Protein AF-A0A143PUS6-F1 (afdb_monomer)

Mean predicted aligned error: 6.79 Å

Radius of gyration: 18.86 Å; Cα contacts (8 Å, |Δi|>4): 294; chains: 1; bounding box: 48×40×55 Å

Structure (mmCIF,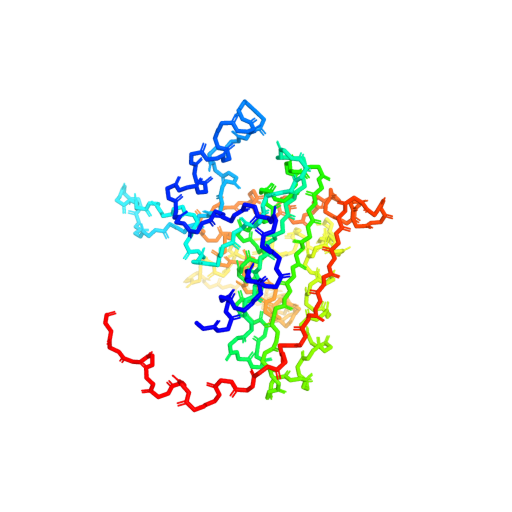 N/C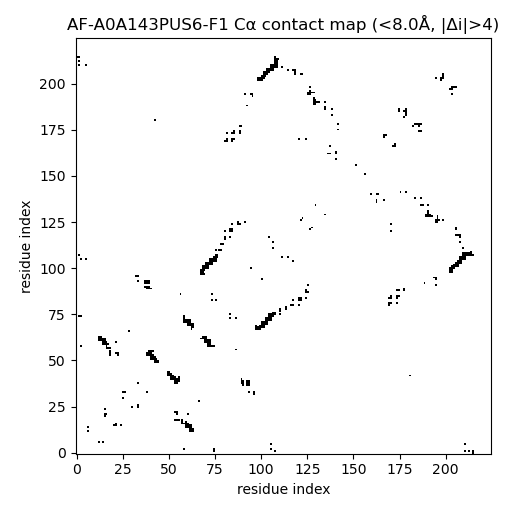A/C/O backbone):
data_AF-A0A143PUS6-F1
#
_entry.id   AF-A0A143PUS6-F1
#
loop_
_atom_site.group_PDB
_atom_site.id
_atom_site.type_symbol
_atom_site.label_atom_id
_atom_site.label_alt_id
_atom_site.label_comp_id
_atom_site.label_asym_id
_atom_site.label_entity_id
_atom_site.label_seq_id
_atom_site.pdbx_PDB_ins_code
_atom_site.Cartn_x
_atom_site.Cartn_y
_atom_site.Cartn_z
_atom_site.occupancy
_atom_site.B_iso_or_equiv
_atom_site.auth_seq_id
_atom_site.auth_comp_id
_atom_site.auth_asym_id
_atom_site.auth_atom_id
_atom_site.pdbx_PDB_model_num
ATOM 1 N N . MET A 1 1 ? -20.277 6.170 4.416 1.00 65.62 1 MET A N 1
ATOM 2 C CA . MET A 1 1 ? -21.198 5.048 4.685 1.00 65.62 1 MET A CA 1
ATOM 3 C C . MET A 1 1 ? -20.451 3.724 4.718 1.00 65.62 1 MET A C 1
ATOM 5 O O . MET A 1 1 ? -20.136 3.318 5.814 1.00 65.62 1 MET A O 1
ATOM 9 N N . MET A 1 2 ? -19.989 3.152 3.600 1.00 80.81 2 MET A N 1
ATOM 10 C CA . MET A 1 2 ? -19.263 1.858 3.598 1.00 80.81 2 MET A CA 1
ATOM 11 C C . MET A 1 2 ? -18.078 1.736 4.581 1.00 80.81 2 MET A C 1
ATOM 13 O O . MET A 1 2 ? -17.917 0.719 5.240 1.00 80.81 2 MET A O 1
ATOM 17 N N . LEU A 1 3 ? -17.227 2.766 4.680 1.00 81.56 3 LEU A N 1
ATOM 18 C CA . LEU A 1 3 ? -16.122 2.773 5.654 1.00 81.56 3 LEU A CA 1
ATOM 19 C C . LEU A 1 3 ? -16.611 2.894 7.099 1.00 81.56 3 LEU A C 1
ATOM 21 O O . LEU A 1 3 ? -15.947 2.404 8.001 1.00 81.56 3 LEU A O 1
ATOM 25 N N . LEU A 1 4 ? -17.748 3.560 7.311 1.00 81.69 4 LEU A N 1
ATOM 26 C CA . LEU A 1 4 ? -18.314 3.751 8.639 1.00 81.69 4 LEU A CA 1
ATOM 27 C C . LEU A 1 4 ? -18.817 2.421 9.197 1.00 81.69 4 LEU A C 1
ATOM 29 O O . LEU A 1 4 ? -18.619 2.178 10.374 1.00 81.69 4 LEU A O 1
ATOM 33 N N . ASP A 1 5 ? -19.368 1.531 8.372 1.00 80.12 5 ASP A N 1
ATOM 34 C CA . ASP A 1 5 ? -19.821 0.221 8.860 1.00 80.12 5 ASP A CA 1
ATOM 35 C C . ASP A 1 5 ? -18.664 -0.614 9.388 1.00 80.12 5 ASP A C 1
ATOM 37 O O . ASP A 1 5 ? -18.763 -1.167 10.472 1.00 80.12 5 ASP A O 1
ATOM 41 N N . ALA A 1 6 ? -17.540 -0.645 8.666 1.00 80.94 6 ALA A N 1
ATOM 42 C CA . ALA A 1 6 ? -16.354 -1.376 9.107 1.00 80.94 6 ALA A CA 1
ATOM 43 C C . ALA A 1 6 ? -15.759 -0.805 10.408 1.00 80.94 6 ALA A C 1
ATOM 45 O O . ALA A 1 6 ? -15.184 -1.541 11.206 1.00 80.94 6 ALA A O 1
ATOM 46 N N . VAL A 1 7 ? -15.897 0.509 10.621 1.00 82.88 7 VAL A N 1
ATOM 47 C CA . VAL A 1 7 ? -15.509 1.189 11.867 1.00 82.88 7 VAL A CA 1
ATOM 48 C C . VAL A 1 7 ? -16.488 0.836 12.992 1.00 82.88 7 VAL A C 1
ATOM 50 O O . VAL A 1 7 ? -16.055 0.508 14.093 1.00 82.88 7 VAL A O 1
ATOM 53 N N . LEU A 1 8 ? -17.796 0.887 12.722 1.00 82.56 8 LEU A N 1
ATOM 54 C CA . LEU A 1 8 ? -18.858 0.622 13.697 1.00 82.56 8 LEU A CA 1
ATOM 55 C C . LEU A 1 8 ? -18.948 -0.853 14.103 1.00 82.56 8 LEU A C 1
ATOM 57 O O . LEU A 1 8 ? -19.333 -1.131 15.234 1.00 82.56 8 LEU A O 1
ATOM 61 N N . ASP A 1 9 ? -18.563 -1.779 13.224 1.00 83.38 9 ASP A N 1
ATOM 62 C CA . ASP A 1 9 ? -18.480 -3.217 13.516 1.00 83.38 9 ASP A CA 1
ATOM 63 C C . ASP A 1 9 ? -17.377 -3.538 14.546 1.00 83.38 9 ASP A C 1
ATOM 65 O O . ASP A 1 9 ? -17.414 -4.557 15.232 1.00 83.38 9 ASP A O 1
ATOM 69 N N . GLN A 1 10 ? -16.415 -2.625 14.727 1.00 82.25 10 GLN A N 1
ATOM 70 C CA . GLN A 1 10 ? -15.346 -2.721 15.724 1.00 82.25 10 GLN A CA 1
ATOM 71 C C . GLN A 1 10 ? -15.343 -1.498 16.656 1.00 82.25 10 GLN A C 1
ATOM 73 O O . GLN A 1 10 ? -14.408 -0.691 16.632 1.00 82.25 10 GLN A O 1
ATOM 78 N N . PRO A 1 11 ? -16.360 -1.356 17.527 1.00 78.06 11 PRO A N 1
ATOM 79 C CA . PRO A 1 11 ? -16.539 -0.159 18.351 1.00 78.06 11 PRO A CA 1
ATOM 80 C C . PRO A 1 11 ? -15.462 0.000 19.434 1.00 78.06 11 PRO A C 1
ATOM 82 O O . PRO A 1 11 ? -15.277 1.089 19.970 1.00 78.06 11 PRO A O 1
ATOM 85 N N . SER A 1 12 ? -14.744 -1.075 19.767 1.00 81.38 12 SER A N 1
ATOM 86 C CA . SER A 1 12 ? -13.651 -1.075 20.743 1.00 81.38 12 SER A CA 1
ATOM 87 C C . SER A 1 12 ? -12.305 -0.633 20.162 1.00 81.38 12 SER A C 1
ATOM 89 O O . SER A 1 12 ? -11.344 -0.497 20.918 1.00 81.38 12 SER A O 1
ATOM 91 N N . VAL A 1 13 ? -12.216 -0.419 18.845 1.00 86.12 13 VAL A N 1
ATOM 92 C CA . VAL A 1 13 ? -10.987 0.001 18.165 1.00 86.12 13 VAL A CA 1
ATOM 93 C C . VAL A 1 13 ? -10.969 1.528 18.034 1.00 86.12 13 VAL A C 1
ATOM 95 O O . VAL A 1 13 ? -11.843 2.097 17.386 1.00 86.12 13 VAL A O 1
ATOM 98 N N . PRO A 1 14 ? -9.977 2.223 18.614 1.00 89.75 14 PRO A N 1
ATOM 99 C CA . PRO A 1 14 ? -9.689 3.612 18.277 1.00 89.75 14 PRO A CA 1
ATOM 100 C C . PRO A 1 14 ? -9.347 3.778 16.790 1.00 89.75 14 PRO A C 1
ATOM 102 O O . PRO A 1 14 ? -8.462 3.097 16.271 1.00 89.75 14 PRO A O 1
ATOM 105 N N . TRP A 1 15 ? -10.006 4.719 16.110 1.00 92.00 15 TRP A N 1
ATOM 106 C CA . TRP A 1 15 ? -9.809 4.975 14.681 1.00 92.00 15 TRP A CA 1
ATOM 107 C C . TRP A 1 15 ? -9.185 6.350 14.425 1.00 92.00 15 TRP A C 1
ATOM 109 O O . TRP A 1 15 ? -9.753 7.382 14.776 1.00 92.00 15 TRP A O 1
ATOM 119 N N . LEU A 1 16 ? -8.038 6.368 13.743 1.00 92.69 16 LEU A N 1
ATOM 120 C CA . LEU A 1 16 ? -7.365 7.580 13.270 1.00 92.69 16 LEU A CA 1
ATOM 121 C C . LEU A 1 16 ? -7.979 8.007 11.933 1.00 92.69 16 LEU A C 1
ATOM 123 O O . LEU A 1 16 ? -7.642 7.453 10.881 1.00 92.69 16 LEU A O 1
ATOM 127 N N . ALA A 1 17 ? -8.911 8.959 11.969 1.00 88.25 17 ALA A N 1
ATOM 128 C CA . ALA A 1 17 ? -9.695 9.346 10.798 1.00 88.25 17 ALA A CA 1
ATOM 129 C C . ALA A 1 17 ? -9.023 10.441 9.958 1.00 88.25 17 ALA A C 1
ATOM 131 O O . ALA A 1 17 ? -8.964 10.327 8.731 1.00 88.25 17 ALA A O 1
ATOM 132 N N . THR A 1 18 ? -8.512 11.496 10.596 1.00 90.19 18 THR A N 1
ATOM 133 C CA . THR A 1 18 ? -7.958 12.651 9.878 1.00 90.19 18 THR A CA 1
ATOM 134 C C . THR A 1 18 ? -6.463 12.499 9.597 1.00 90.19 18 THR A C 1
ATOM 136 O O . THR A 1 18 ? -5.769 11.701 10.225 1.00 90.19 18 THR A O 1
ATOM 139 N N . GLU A 1 19 ? -5.948 13.284 8.645 1.00 91.50 19 GLU A N 1
ATOM 140 C CA . GLU A 1 19 ? -4.502 13.389 8.394 1.00 91.50 19 GLU A CA 1
ATOM 141 C C . GLU A 1 19 ? -3.747 13.769 9.674 1.00 91.50 19 GLU A C 1
ATOM 143 O O . GLU A 1 19 ? -2.736 13.149 9.997 1.00 91.50 19 GLU A O 1
ATOM 148 N N . ARG A 1 20 ? -4.283 14.733 10.435 1.00 90.19 20 ARG A N 1
ATOM 149 C CA . ARG A 1 20 ? -3.687 15.207 11.684 1.00 90.19 20 ARG A CA 1
ATOM 150 C C . ARG A 1 20 ? -3.655 14.121 12.756 1.00 90.19 20 ARG A C 1
ATOM 152 O O . ARG A 1 20 ? -2.610 13.931 13.363 1.00 90.19 20 ARG A O 1
ATOM 159 N N . ASP A 1 21 ? -4.744 13.372 12.938 1.00 92.31 21 ASP A N 1
ATOM 160 C CA . ASP A 1 21 ? -4.785 12.286 13.930 1.00 92.31 21 ASP A CA 1
ATOM 161 C C . ASP A 1 21 ? -3.738 11.216 13.618 1.00 92.31 21 ASP A C 1
ATOM 163 O O . ASP A 1 21 ? -3.008 10.774 14.504 1.00 92.31 21 ASP A O 1
ATOM 167 N N . LYS A 1 22 ? -3.635 10.824 12.341 1.00 93.69 22 LYS A N 1
ATOM 168 C CA . LYS A 1 22 ? -2.646 9.843 11.879 1.00 93.69 22 LYS A CA 1
ATOM 169 C C . LYS A 1 22 ? -1.229 10.357 12.090 1.00 93.69 22 LYS A C 1
ATOM 171 O O . LYS A 1 22 ? -0.399 9.640 12.643 1.00 93.69 22 LYS A O 1
ATOM 176 N N . TRP A 1 23 ? -0.966 11.594 11.679 1.00 92.00 23 TRP A N 1
ATOM 177 C CA . TRP A 1 23 ? 0.332 12.236 11.842 1.00 92.00 23 TRP A CA 1
ATOM 178 C C . TRP A 1 23 ? 0.751 12.298 13.313 1.00 92.00 23 TRP A C 1
ATOM 180 O O . TRP A 1 23 ? 1.789 11.748 13.682 1.00 92.00 23 TRP A O 1
ATOM 190 N N . ASP A 1 24 ? -0.086 12.897 14.162 1.00 91.06 24 ASP A N 1
ATOM 191 C CA . ASP A 1 24 ? 0.193 13.074 15.586 1.00 91.06 24 ASP A CA 1
ATOM 192 C C . ASP A 1 24 ? 0.352 11.721 16.290 1.00 91.06 24 ASP A C 1
ATOM 194 O O . ASP A 1 24 ? 1.178 11.590 17.194 1.00 91.06 24 ASP A O 1
ATOM 198 N N . HIS A 1 25 ? -0.419 10.700 15.901 1.00 92.25 25 HIS A N 1
ATOM 199 C CA . HIS A 1 25 ? -0.273 9.346 16.437 1.00 92.25 25 HIS A CA 1
ATOM 200 C C . HIS A 1 25 ? 1.060 8.715 16.041 1.00 92.25 25 HIS A C 1
ATOM 202 O O . HIS A 1 25 ? 1.828 8.346 16.923 1.00 92.25 25 HIS A O 1
ATOM 208 N N . PHE A 1 26 ? 1.368 8.603 14.746 1.00 91.19 26 PHE A N 1
ATOM 209 C CA . PHE A 1 26 ? 2.566 7.885 14.297 1.00 91.19 26 PHE A CA 1
ATOM 210 C C . PHE A 1 26 ? 3.864 8.590 14.693 1.00 91.19 26 PHE A C 1
ATOM 212 O O . PHE A 1 26 ? 4.817 7.913 15.076 1.00 91.19 26 PHE A O 1
ATOM 219 N N . MET A 1 27 ? 3.886 9.926 14.697 1.00 90.19 27 MET A N 1
ATOM 220 C CA . MET A 1 27 ? 5.040 10.686 15.185 1.00 90.19 27 MET A CA 1
ATOM 221 C C . MET A 1 27 ? 5.290 10.459 16.681 1.00 90.19 27 MET A C 1
ATOM 223 O O . MET A 1 27 ? 6.442 10.368 17.099 1.00 90.19 27 MET A O 1
ATOM 227 N N . ARG A 1 28 ? 4.232 10.324 17.494 1.00 89.50 28 ARG A N 1
ATOM 228 C CA . ARG A 1 28 ? 4.363 10.016 18.929 1.00 89.50 28 ARG A CA 1
ATOM 229 C C . ARG A 1 28 ? 4.694 8.548 19.188 1.00 89.50 28 ARG A C 1
ATOM 231 O O . ARG A 1 28 ? 5.565 8.268 20.002 1.00 89.50 28 ARG A O 1
ATOM 238 N N . ALA A 1 29 ? 4.008 7.627 18.515 1.00 86.62 29 ALA A N 1
ATOM 239 C CA . ALA A 1 29 ? 4.095 6.192 18.774 1.00 86.62 29 ALA A CA 1
ATOM 240 C C . ALA A 1 29 ? 5.401 5.570 18.262 1.00 86.62 29 ALA A C 1
ATOM 242 O O . ALA A 1 29 ? 5.966 4.704 18.922 1.00 86.62 29 ALA A O 1
ATOM 243 N N . LEU A 1 30 ? 5.890 6.006 17.097 1.00 84.00 30 LEU A N 1
ATOM 244 C CA . LEU A 1 30 ? 7.112 5.461 16.499 1.00 84.00 30 LEU A CA 1
ATOM 245 C C . LEU A 1 30 ? 8.350 6.323 16.787 1.00 84.00 30 LEU A C 1
ATOM 247 O O . LEU A 1 30 ? 9.470 5.831 16.646 1.00 84.00 30 LEU A O 1
ATOM 251 N N . GLY A 1 31 ? 8.169 7.574 17.230 1.00 80.44 31 GLY A N 1
ATOM 252 C CA . GLY A 1 31 ? 9.240 8.454 17.700 1.00 80.44 31 GLY A CA 1
ATOM 253 C C . GLY A 1 31 ? 10.439 8.498 16.748 1.00 80.44 31 GLY A C 1
ATOM 254 O O . GLY A 1 31 ? 10.304 8.815 15.571 1.00 80.44 31 GLY A O 1
ATOM 255 N N . THR A 1 32 ? 11.621 8.137 17.253 1.00 79.06 32 THR A N 1
ATOM 256 C CA . THR A 1 32 ? 12.883 8.113 16.488 1.00 79.06 32 THR A CA 1
ATOM 257 C C . THR A 1 32 ? 13.009 6.942 15.510 1.00 79.06 32 THR A C 1
ATOM 259 O O . THR A 1 32 ? 13.916 6.943 14.682 1.00 79.06 32 THR A O 1
ATOM 262 N N . SER A 1 33 ? 12.119 5.947 15.584 1.00 78.69 33 SER A N 1
ATOM 263 C CA . SER A 1 33 ? 12.121 4.785 14.682 1.00 78.69 33 SER A CA 1
ATOM 264 C C . SER A 1 33 ? 11.441 5.071 13.340 1.00 78.69 33 SER A C 1
ATOM 266 O O . SER A 1 33 ? 11.515 4.245 12.431 1.00 78.69 33 SER A O 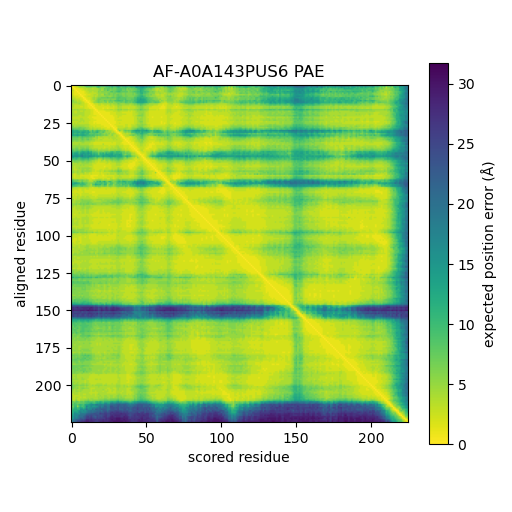1
ATOM 268 N N . LEU A 1 34 ? 10.771 6.222 13.202 1.00 82.56 34 LEU A N 1
ATOM 269 C CA . LEU A 1 34 ? 10.087 6.636 11.982 1.00 82.56 34 LEU A CA 1
ATOM 270 C C . LEU A 1 34 ? 10.760 7.867 11.379 1.00 82.56 34 LEU A C 1
ATOM 272 O O . LEU A 1 34 ? 10.860 8.918 12.006 1.00 82.56 34 LEU A O 1
ATOM 276 N N . THR A 1 35 ? 11.176 7.748 10.124 1.00 85.12 35 THR A N 1
ATOM 277 C CA . THR A 1 35 ? 11.593 8.894 9.315 1.00 85.12 35 THR A CA 1
ATOM 278 C C . THR A 1 35 ? 10.364 9.503 8.636 1.00 85.12 35 THR A C 1
ATOM 280 O O . THR A 1 35 ? 9.490 8.771 8.169 1.00 85.12 35 THR A O 1
ATOM 283 N N . ILE A 1 36 ? 10.275 10.834 8.565 1.00 86.00 36 ILE A N 1
ATOM 284 C CA . ILE A 1 36 ? 9.113 11.543 7.995 1.00 86.00 36 ILE A CA 1
ATOM 285 C C . ILE A 1 36 ? 8.846 11.110 6.543 1.00 86.00 36 ILE A C 1
ATOM 287 O O . ILE A 1 36 ? 7.700 11.002 6.112 1.00 86.00 36 ILE A O 1
ATOM 291 N N . GLU A 1 37 ? 9.896 10.796 5.793 1.00 85.44 37 GLU A N 1
ATOM 292 C CA . GLU A 1 37 ? 9.836 10.328 4.413 1.00 85.44 37 GLU A CA 1
ATOM 293 C C . GLU A 1 37 ? 9.161 8.958 4.262 1.00 85.44 37 GLU A C 1
ATOM 295 O O . GLU A 1 37 ? 8.721 8.625 3.160 1.00 85.44 37 GLU A O 1
ATOM 300 N N . TRP A 1 38 ? 9.065 8.181 5.344 1.00 88.25 38 TRP A N 1
ATOM 301 C CA . TRP A 1 38 ? 8.411 6.869 5.370 1.00 88.25 38 TRP A CA 1
ATOM 302 C C 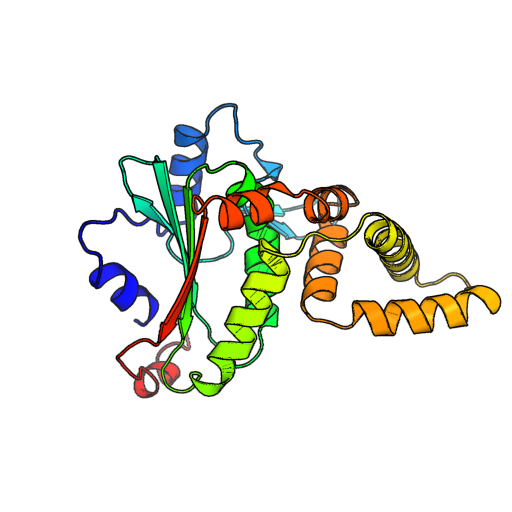. TRP A 1 38 ? 6.918 6.957 5.673 1.00 88.25 38 TRP A C 1
ATOM 304 O O . TRP A 1 38 ? 6.202 5.959 5.554 1.00 88.25 38 TRP A O 1
ATOM 314 N N . LEU A 1 39 ? 6.428 8.140 6.053 1.00 91.31 39 LEU A N 1
ATOM 315 C CA . LEU A 1 39 ? 4.998 8.368 6.163 1.00 91.31 39 LEU A CA 1
ATOM 316 C C . LEU A 1 39 ? 4.359 8.357 4.769 1.00 91.31 39 LEU A C 1
ATOM 318 O O . LEU A 1 39 ? 4.946 8.884 3.817 1.00 91.31 39 LEU A O 1
ATOM 322 N N . PRO A 1 40 ? 3.139 7.803 4.629 1.00 92.25 40 PRO A N 1
ATOM 323 C CA . PRO A 1 40 ? 2.423 7.816 3.364 1.00 92.25 40 PRO A CA 1
ATOM 324 C C . PRO A 1 40 ? 2.309 9.243 2.841 1.00 92.25 40 PRO A C 1
ATOM 326 O O . PRO A 1 40 ? 1.746 10.104 3.513 1.00 92.25 40 PRO A O 1
ATOM 329 N N . GLN A 1 41 ? 2.843 9.502 1.648 1.00 91.44 41 GLN A N 1
ATOM 330 C CA . GLN A 1 41 ? 2.924 10.857 1.109 1.00 91.44 41 GLN A CA 1
ATOM 331 C C . GLN A 1 41 ? 2.630 10.926 -0.391 1.00 91.44 41 GLN A C 1
ATOM 333 O O . GLN A 1 41 ? 2.884 9.989 -1.153 1.00 91.44 41 GLN A O 1
ATOM 338 N N . LEU A 1 42 ? 2.120 12.079 -0.819 1.00 89.50 42 LEU A N 1
ATOM 339 C CA . LEU A 1 42 ? 2.081 12.509 -2.214 1.00 89.50 42 LEU A CA 1
ATOM 340 C C . LEU A 1 42 ? 2.764 13.866 -2.339 1.00 89.50 42 LEU A C 1
ATOM 342 O O . LEU A 1 42 ? 2.495 14.786 -1.567 1.00 89.50 42 LEU A O 1
ATOM 346 N N . ARG A 1 43 ? 3.642 13.987 -3.334 1.00 89.06 43 ARG A N 1
ATOM 347 C CA . ARG A 1 43 ? 4.361 15.222 -3.644 1.00 89.06 43 ARG A CA 1
ATOM 348 C C . ARG A 1 43 ? 3.755 15.857 -4.895 1.00 89.06 43 ARG A C 1
ATOM 350 O O . ARG A 1 43 ? 3.466 15.156 -5.861 1.00 89.06 43 ARG A O 1
ATOM 357 N N . PHE A 1 44 ? 3.564 17.168 -4.873 1.00 85.31 44 PHE A N 1
ATOM 358 C CA . PHE A 1 44 ? 3.012 17.952 -5.975 1.00 85.31 44 PHE A CA 1
ATOM 359 C C . PHE A 1 44 ? 3.979 19.068 -6.355 1.00 85.31 44 PHE A C 1
ATOM 361 O O . PHE A 1 44 ? 4.619 19.646 -5.480 1.00 85.31 44 PHE A O 1
ATOM 368 N N . GLY A 1 45 ? 4.045 19.388 -7.647 1.00 83.81 45 GLY A N 1
ATOM 369 C CA . GLY A 1 45 ? 4.917 20.434 -8.180 1.00 83.81 45 GLY A CA 1
ATOM 370 C C . GLY A 1 45 ? 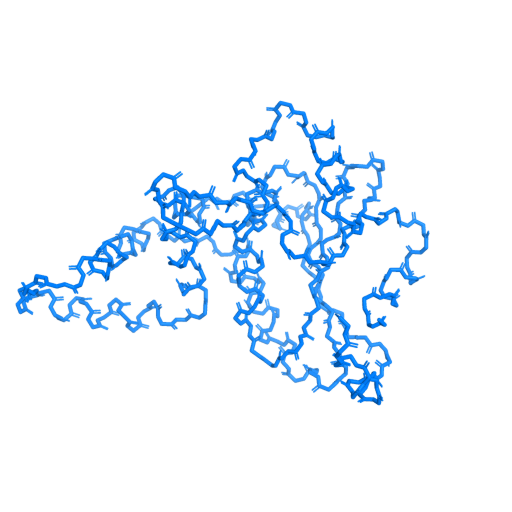6.305 19.937 -8.584 1.00 83.81 45 GLY A C 1
ATOM 371 O O . GLY A 1 45 ? 6.620 18.747 -8.513 1.00 83.81 45 GLY A O 1
ATOM 372 N N . THR A 1 46 ? 7.129 20.871 -9.046 1.00 78.75 46 THR A N 1
ATOM 373 C CA . THR A 1 46 ? 8.521 20.643 -9.448 1.00 78.75 46 THR A CA 1
ATOM 374 C C . THR A 1 46 ? 9.448 21.470 -8.564 1.00 78.75 46 THR A C 1
ATOM 376 O O . THR A 1 46 ? 9.083 22.592 -8.205 1.00 78.75 46 THR A O 1
ATOM 379 N N . PRO A 1 47 ? 10.653 20.970 -8.230 1.00 77.81 47 PRO A N 1
ATOM 380 C CA . PRO A 1 47 ? 11.635 21.754 -7.487 1.00 77.81 47 PRO A CA 1
ATOM 381 C C . PRO A 1 47 ? 11.841 23.155 -8.099 1.00 77.81 47 PRO A C 1
ATOM 383 O O . PRO A 1 47 ? 11.886 23.258 -9.327 1.00 77.81 47 PRO A O 1
ATOM 386 N N . PRO A 1 48 ? 11.958 24.222 -7.282 1.00 80.94 48 PRO A N 1
ATOM 387 C CA . PRO A 1 48 ? 11.986 24.226 -5.812 1.00 80.94 48 PRO A CA 1
ATOM 388 C C . PRO A 1 48 ? 10.597 24.235 -5.137 1.00 80.94 48 PRO A C 1
ATOM 390 O O . PRO A 1 48 ? 10.512 24.091 -3.921 1.00 80.94 48 PRO A O 1
ATOM 393 N N . HIS A 1 49 ? 9.505 24.376 -5.891 1.00 85.69 49 HIS A N 1
ATOM 394 C CA . HIS A 1 49 ? 8.146 24.510 -5.355 1.00 85.69 49 HIS A CA 1
ATOM 395 C C . HIS A 1 49 ? 7.443 23.151 -5.261 1.00 85.69 49 HIS A C 1
ATOM 397 O O . HIS A 1 49 ? 6.604 22.804 -6.093 1.00 85.69 49 HIS A O 1
ATOM 403 N N . VAL A 1 50 ? 7.805 22.374 -4.237 1.00 86.69 50 VAL A N 1
ATOM 404 C CA . VAL A 1 50 ? 7.196 21.067 -3.960 1.00 86.69 50 VAL A CA 1
ATOM 405 C C . VAL A 1 50 ? 6.309 21.146 -2.721 1.00 86.69 50 VAL A C 1
ATOM 407 O O . VAL A 1 50 ? 6.759 21.535 -1.647 1.00 86.69 50 VAL A O 1
ATOM 410 N N . THR A 1 51 ? 5.052 20.728 -2.852 1.00 89.56 51 THR A N 1
ATOM 411 C CA . THR A 1 51 ? 4.124 20.551 -1.727 1.00 89.56 51 THR A CA 1
ATOM 412 C C . THR A 1 51 ? 3.998 19.070 -1.397 1.00 89.56 51 THR A C 1
ATOM 414 O O . THR A 1 51 ? 3.729 18.260 -2.284 1.00 89.56 51 THR A O 1
ATOM 417 N N . VAL A 1 52 ? 4.157 18.709 -0.123 1.00 90.12 52 VAL A N 1
ATOM 418 C CA . VAL A 1 52 ? 3.988 17.334 0.367 1.00 90.12 52 VAL A CA 1
ATOM 419 C C . VAL A 1 52 ? 2.672 17.239 1.133 1.00 90.12 52 VAL A C 1
ATOM 421 O O . VAL A 1 52 ? 2.422 18.048 2.022 1.00 90.12 52 VAL A O 1
ATOM 424 N N . ARG A 1 53 ? 1.828 16.267 0.778 1.00 90.75 53 ARG A N 1
ATOM 425 C CA . ARG A 1 53 ? 0.637 15.886 1.550 1.00 90.75 53 ARG A CA 1
ATOM 426 C C . ARG A 1 53 ? 0.875 14.538 2.203 1.00 90.75 53 ARG A C 1
ATOM 428 O O . ARG A 1 53 ? 1.204 13.587 1.490 1.00 90.75 53 ARG A O 1
ATOM 435 N N . TYR A 1 54 ? 0.677 14.461 3.511 1.00 91.81 54 TYR A N 1
ATOM 436 C CA . TYR A 1 54 ? 0.812 13.222 4.266 1.00 91.81 54 TYR A CA 1
ATOM 437 C C . TYR A 1 54 ? -0.546 12.546 4.425 1.00 91.81 54 TYR A C 1
ATOM 439 O O . TYR A 1 54 ? -1.579 13.198 4.366 1.00 91.81 54 TYR A O 1
ATOM 447 N N . PHE A 1 55 ? -0.550 11.221 4.550 1.00 92.00 55 PHE A N 1
ATOM 448 C CA . PHE A 1 55 ? -1.762 10.398 4.604 1.00 92.00 55 PHE A CA 1
ATOM 449 C C . PHE A 1 55 ? -2.852 10.840 3.604 1.00 92.00 55 PHE A C 1
ATOM 451 O O . PHE A 1 55 ? -3.998 11.071 3.998 1.00 92.00 55 PHE A O 1
ATOM 458 N N . PRO A 1 56 ? -2.528 10.941 2.296 1.00 90.75 56 PRO A N 1
ATOM 459 C CA . PRO A 1 56 ? -3.472 11.424 1.280 1.00 90.75 56 PRO A CA 1
ATOM 460 C C . PRO A 1 56 ? -4.708 10.519 1.139 1.00 90.75 56 PRO A C 1
ATOM 462 O O . PRO A 1 56 ? -5.749 10.924 0.619 1.00 90.75 56 PRO A O 1
ATOM 465 N N . ASP A 1 57 ? -4.569 9.282 1.603 1.00 90.38 57 ASP A N 1
ATOM 466 C CA . ASP A 1 57 ? -5.583 8.250 1.695 1.00 90.38 57 ASP A CA 1
ATOM 467 C C . ASP A 1 57 ? -6.493 8.510 2.910 1.00 90.38 57 ASP A C 1
ATOM 469 O O . ASP A 1 57 ? -6.087 8.397 4.070 1.00 90.38 57 ASP A O 1
ATOM 473 N N . ARG A 1 58 ? -7.752 8.880 2.642 1.00 86.56 58 ARG A N 1
ATOM 474 C CA . ARG A 1 58 ? -8.743 9.276 3.664 1.00 86.56 58 ARG A CA 1
ATOM 475 C C . ARG A 1 58 ? -9.307 8.107 4.484 1.00 86.56 58 ARG A C 1
ATOM 477 O O . ARG A 1 58 ? -10.157 8.328 5.339 1.00 86.56 58 ARG A O 1
ATOM 484 N N . GLN A 1 59 ? -8.887 6.870 4.225 1.00 88.31 59 GLN A N 1
ATOM 485 C CA . GLN A 1 59 ? -9.367 5.702 4.964 1.00 88.31 59 GLN A CA 1
ATOM 486 C C . GLN A 1 59 ? -8.848 5.743 6.410 1.00 88.31 59 GLN A C 1
ATOM 488 O O . GLN A 1 59 ? -7.662 6.019 6.605 1.00 88.31 59 GLN A O 1
ATOM 493 N N . PRO A 1 60 ? -9.690 5.493 7.426 1.00 88.38 60 PRO A N 1
ATOM 494 C CA . PRO A 1 60 ? -9.245 5.495 8.808 1.00 88.38 60 PRO A CA 1
ATOM 495 C C . PRO A 1 60 ? -8.300 4.319 9.082 1.00 88.38 60 PRO A C 1
ATOM 497 O O . PRO A 1 60 ? -8.363 3.280 8.419 1.00 88.38 60 PRO A O 1
ATOM 500 N N . ILE A 1 61 ? -7.420 4.499 10.066 1.00 92.56 61 ILE A N 1
ATOM 501 C CA . ILE A 1 61 ? -6.492 3.462 10.529 1.00 92.56 6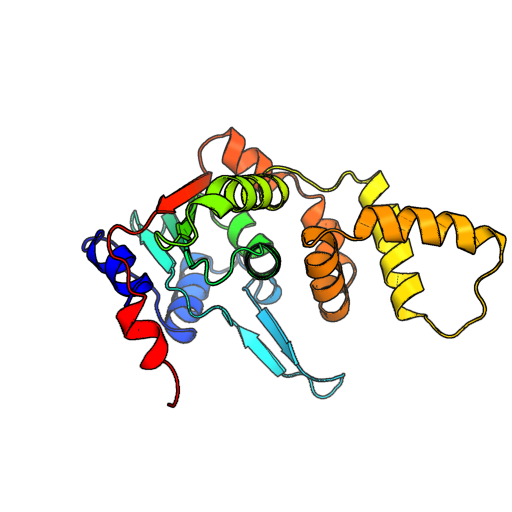1 ILE A CA 1
ATOM 502 C C . ILE A 1 61 ? -6.884 3.087 11.953 1.00 92.56 61 ILE A C 1
ATOM 504 O O . ILE A 1 61 ? -6.912 3.945 12.833 1.00 92.56 61 ILE A O 1
ATOM 508 N N . GLY A 1 62 ? -7.212 1.818 12.161 1.00 92.19 62 GLY A N 1
ATOM 509 C CA . GLY A 1 62 ? -7.548 1.282 13.472 1.00 92.19 62 GLY A CA 1
ATOM 510 C C . GLY A 1 62 ? -6.280 1.034 14.274 1.00 92.19 62 GLY A C 1
ATOM 511 O O . GLY A 1 62 ? -5.303 0.515 13.733 1.00 92.19 62 GLY A O 1
ATOM 512 N N . VAL A 1 63 ? -6.296 1.388 15.552 1.00 91.81 63 VAL A N 1
ATOM 513 C CA . VAL A 1 63 ? -5.188 1.173 16.484 1.00 91.81 63 VAL A CA 1
ATOM 514 C C . VAL A 1 63 ? -5.677 0.256 17.592 1.00 91.81 63 VAL A C 1
ATOM 516 O O . VAL A 1 63 ? -6.631 0.576 18.288 1.00 91.81 63 VAL A O 1
ATOM 519 N N . VAL A 1 64 ? -5.033 -0.891 17.759 1.00 84.88 64 VAL A N 1
ATOM 520 C CA . VAL A 1 64 ? -5.403 -1.935 18.721 1.00 84.88 64 VAL A CA 1
ATOM 521 C C . VAL A 1 64 ? -4.223 -2.185 19.660 1.00 84.88 64 VAL A C 1
ATOM 523 O O . VAL A 1 64 ? -3.093 -1.780 19.379 1.00 84.88 64 VAL A O 1
ATOM 526 N N . GLU A 1 65 ? -4.488 -2.835 20.797 1.00 76.62 65 GLU A N 1
ATOM 527 C CA . GLU A 1 65 ? -3.461 -3.247 21.766 1.00 76.62 65 GLU A CA 1
ATOM 528 C C . GLU A 1 65 ? -2.569 -2.068 22.206 1.00 76.62 65 GLU A C 1
ATOM 530 O O . GLU A 1 65 ? -1.348 -2.147 22.168 1.00 76.62 65 GLU A O 1
ATOM 535 N N . ALA A 1 66 ? -3.188 -0.936 22.560 1.00 76.19 66 ALA A N 1
ATOM 536 C CA . ALA A 1 66 ? -2.495 0.282 22.997 1.00 76.19 66 ALA A CA 1
ATOM 537 C C . ALA A 1 66 ? -1.432 0.829 22.012 1.00 76.19 66 ALA A C 1
ATOM 539 O O . ALA A 1 66 ? -0.527 1.548 22.426 1.00 76.19 66 ALA A O 1
ATOM 540 N N . GLY A 1 67 ? -1.558 0.544 20.710 1.00 76.81 67 GLY A N 1
ATOM 541 C CA . GLY A 1 67 ? -0.618 1.025 19.692 1.00 76.81 67 GLY A CA 1
ATOM 542 C C . GLY A 1 67 ? 0.371 -0.020 19.186 1.00 76.81 67 GLY A C 1
ATOM 543 O O . GLY A 1 67 ? 1.244 0.331 18.394 1.00 76.81 67 GLY A O 1
ATOM 544 N N . GLU A 1 68 ? 0.227 -1.282 19.592 1.00 82.81 68 GLU A N 1
ATOM 545 C CA . GLU A 1 68 ? 1.085 -2.384 19.139 1.00 82.81 68 GLU A CA 1
ATOM 546 C C . GLU A 1 68 ? 0.579 -3.062 17.857 1.00 82.81 68 GLU A C 1
ATOM 548 O O . GLU A 1 68 ? 1.366 -3.682 17.135 1.00 82.81 68 GLU A O 1
ATOM 553 N N . ALA A 1 69 ? -0.714 -2.930 17.537 1.00 90.50 69 ALA A N 1
ATOM 554 C CA . ALA A 1 69 ? -1.325 -3.518 16.348 1.00 90.50 69 ALA A CA 1
ATOM 555 C C . ALA A 1 69 ? -2.175 -2.506 15.570 1.00 90.50 69 ALA A C 1
ATOM 557 O O . ALA A 1 69 ? -2.938 -1.738 16.151 1.00 90.50 69 ALA A O 1
ATOM 558 N N . TYR A 1 70 ? -2.072 -2.523 14.240 1.00 94.69 70 TYR A N 1
ATOM 559 C CA . TYR A 1 70 ? -2.734 -1.545 13.370 1.00 94.69 70 TYR A CA 1
ATOM 560 C C . TYR A 1 70 ? -3.598 -2.214 12.306 1.00 94.69 70 TYR A C 1
ATOM 562 O O . TYR A 1 70 ? -3.181 -3.192 11.695 1.00 94.69 70 TYR A O 1
ATOM 570 N N . THR A 1 71 ? -4.773 -1.658 12.019 1.00 94.62 71 THR A N 1
ATOM 571 C CA . THR A 1 71 ? -5.641 -2.111 10.924 1.00 94.62 71 THR A CA 1
ATOM 572 C C . THR A 1 71 ? -5.778 -1.013 9.879 1.00 94.62 71 THR A C 1
ATOM 574 O O . THR A 1 71 ? -6.390 0.026 10.120 1.00 94.62 71 THR A O 1
ATOM 577 N N . PHE A 1 72 ? -5.219 -1.248 8.697 1.00 95.00 72 PHE A N 1
ATOM 578 C CA . PHE A 1 72 ? -5.301 -0.354 7.550 1.00 95.00 72 PHE A CA 1
ATOM 579 C C . PHE A 1 72 ? -6.471 -0.771 6.666 1.00 95.00 72 PHE A C 1
ATOM 581 O O . PHE A 1 72 ? -6.460 -1.860 6.086 1.00 95.00 72 PHE A O 1
ATOM 588 N N . LEU A 1 73 ? -7.470 0.101 6.544 1.00 93.50 73 LEU A N 1
ATOM 589 C CA . LEU A 1 73 ? -8.619 -0.143 5.679 1.00 93.50 73 LEU A CA 1
ATOM 590 C C . LEU A 1 73 ? -8.359 0.364 4.261 1.00 93.50 73 LEU A C 1
ATOM 592 O O . LEU A 1 73 ? -7.893 1.483 4.055 1.00 93.50 73 LEU A O 1
ATOM 596 N N . CYS A 1 74 ? -8.742 -0.434 3.269 1.00 91.56 74 CYS A N 1
ATOM 597 C CA . CYS A 1 74 ? -8.751 -0.038 1.868 1.00 91.56 74 CYS A CA 1
ATOM 598 C C . CYS A 1 74 ? -10.123 -0.345 1.259 1.00 91.56 74 CYS A C 1
ATOM 600 O O . CYS A 1 74 ? -10.495 -1.504 1.098 1.00 91.56 74 CYS A O 1
ATOM 602 N N . LEU A 1 75 ? -10.897 0.688 0.924 1.00 91.31 75 LEU A N 1
ATOM 603 C CA . LEU A 1 75 ? -12.196 0.510 0.274 1.00 91.31 75 LEU A CA 1
ATOM 604 C C . LEU A 1 75 ? -12.018 0.291 -1.234 1.00 91.31 75 LEU A C 1
ATOM 606 O O . LEU A 1 75 ? -11.524 1.176 -1.936 1.00 91.31 75 LEU A O 1
ATOM 610 N N . ALA A 1 76 ? -12.475 -0.853 -1.739 1.00 90.62 76 ALA A N 1
ATOM 611 C CA . ALA A 1 76 ? -12.565 -1.109 -3.169 1.00 90.62 76 ALA A CA 1
ATOM 612 C C . ALA A 1 76 ? -13.736 -0.318 -3.769 1.00 90.62 76 ALA A C 1
ATOM 614 O O . ALA A 1 76 ? -14.894 -0.529 -3.417 1.00 90.62 76 ALA A O 1
ATOM 615 N N . THR A 1 77 ? -13.436 0.595 -4.691 1.00 86.94 77 THR A N 1
ATOM 616 C CA . THR A 1 77 ? -14.446 1.425 -5.372 1.00 86.94 77 THR A CA 1
ATOM 617 C C . THR A 1 77 ? -14.678 1.014 -6.823 1.00 86.94 77 THR A C 1
ATOM 619 O O . THR A 1 77 ? -15.679 1.399 -7.421 1.00 86.94 77 THR A O 1
ATOM 622 N N . LYS A 1 78 ? -13.761 0.238 -7.411 1.00 89.44 78 LYS A N 1
ATOM 623 C CA . LYS A 1 78 ? -13.790 -0.206 -8.810 1.00 89.44 78 LYS A CA 1
ATOM 624 C C . LYS A 1 78 ? -13.335 -1.667 -8.896 1.00 89.44 78 LYS A C 1
ATOM 626 O O . LYS A 1 78 ? -12.611 -2.118 -8.021 1.00 89.44 78 LYS A O 1
ATOM 631 N N . PRO A 1 79 ? -13.653 -2.404 -9.974 1.00 87.69 79 PRO A N 1
ATOM 632 C CA . PRO A 1 79 ? -13.103 -3.748 -10.191 1.00 87.69 79 PRO A CA 1
ATOM 633 C C . PRO A 1 79 ? -11.579 -3.780 -10.421 1.00 87.69 79 PRO A C 1
ATOM 635 O O . PRO A 1 79 ? -10.969 -4.844 -10.387 1.00 87.69 79 PRO A O 1
ATOM 638 N N . SER A 1 80 ? -10.965 -2.627 -10.708 1.00 90.31 80 SER A N 1
ATOM 639 C CA . SER A 1 80 ? -9.532 -2.490 -10.982 1.00 90.31 80 SER A CA 1
ATOM 640 C C . SER A 1 80 ? -8.717 -2.351 -9.697 1.00 90.31 80 SER A C 1
ATOM 642 O O . SER A 1 80 ? -9.058 -1.554 -8.828 1.00 90.31 80 SER A O 1
ATOM 644 N N . THR A 1 81 ? -7.573 -3.034 -9.617 1.00 92.12 81 THR A N 1
ATOM 645 C CA . THR A 1 81 ? -6.669 -2.989 -8.454 1.00 92.12 81 THR A CA 1
ATOM 646 C C . THR A 1 81 ? -5.665 -1.833 -8.490 1.00 92.12 81 THR A C 1
ATOM 648 O O . THR A 1 81 ? -4.838 -1.719 -7.590 1.00 92.12 81 THR A O 1
ATOM 651 N N . VAL A 1 82 ? -5.700 -0.959 -9.505 1.00 91.06 82 VAL A N 1
ATOM 652 C CA . VAL A 1 82 ? -4.723 0.140 -9.675 1.00 91.06 82 VAL A CA 1
ATOM 653 C C . VAL A 1 82 ? -4.629 1.029 -8.429 1.00 91.06 82 VAL A C 1
ATOM 655 O O . VAL A 1 82 ? -3.524 1.305 -7.962 1.00 91.06 82 VAL A O 1
ATOM 658 N N . ASP A 1 83 ? -5.771 1.418 -7.860 1.00 90.75 83 ASP A N 1
ATOM 659 C CA . ASP A 1 83 ? -5.815 2.284 -6.676 1.00 90.75 83 ASP A CA 1
ATOM 660 C C . ASP A 1 83 ? -5.275 1.564 -5.428 1.00 90.75 83 ASP A C 1
ATOM 662 O O . ASP A 1 83 ? -4.580 2.175 -4.615 1.00 90.75 83 ASP A O 1
ATOM 666 N N . LEU A 1 84 ? -5.500 0.246 -5.322 1.00 92.81 84 LEU A N 1
ATOM 667 C CA . LEU A 1 84 ? -4.924 -0.589 -4.264 1.00 92.81 84 LEU A CA 1
ATOM 668 C C . LEU A 1 84 ? -3.394 -0.625 -4.365 1.00 92.81 84 LEU A C 1
ATOM 670 O O . LEU A 1 84 ? -2.718 -0.423 -3.363 1.00 92.81 84 LEU A O 1
ATOM 674 N N . HIS A 1 85 ? -2.834 -0.839 -5.559 1.00 92.88 85 HIS A N 1
ATOM 675 C CA . HIS A 1 85 ? -1.379 -0.832 -5.744 1.00 92.88 85 HIS A CA 1
ATOM 676 C C . HIS A 1 85 ? -0.773 0.510 -5.322 1.00 92.88 85 HIS A C 1
ATOM 678 O O . HIS A 1 85 ? 0.226 0.542 -4.608 1.00 92.88 85 HIS A O 1
ATOM 684 N N . ALA A 1 86 ? -1.406 1.623 -5.697 1.00 91.50 86 ALA A N 1
ATOM 685 C CA . ALA A 1 86 ? -0.949 2.949 -5.300 1.00 91.50 86 ALA A CA 1
ATOM 686 C C . ALA A 1 86 ? -1.038 3.165 -3.775 1.00 91.50 86 ALA A C 1
ATOM 688 O O . ALA A 1 86 ? -0.106 3.714 -3.186 1.00 91.50 86 ALA A O 1
ATOM 689 N N . PHE A 1 87 ? -2.122 2.708 -3.138 1.00 93.94 87 PHE A N 1
ATOM 690 C CA . PHE A 1 87 ? -2.291 2.735 -1.683 1.00 93.94 87 PHE A CA 1
ATOM 691 C C . PHE A 1 87 ? -1.186 1.941 -0.975 1.00 93.94 87 PHE A C 1
ATOM 693 O O . PHE A 1 87 ? -0.487 2.492 -0.126 1.00 93.94 87 PHE A O 1
ATOM 700 N N . LEU A 1 88 ? -0.972 0.678 -1.360 1.00 94.06 88 LEU A N 1
ATOM 701 C CA . LEU A 1 88 ? 0.027 -0.197 -0.738 1.00 94.06 88 LEU A CA 1
ATOM 702 C C . LEU A 1 88 ? 1.444 0.343 -0.921 1.00 94.06 88 LEU A C 1
ATOM 704 O O . LEU A 1 88 ? 2.215 0.351 0.030 1.00 94.06 88 LEU A O 1
ATOM 708 N N . GLN A 1 89 ? 1.768 0.856 -2.111 1.00 91.81 89 GLN A N 1
ATOM 709 C CA . GLN A 1 89 ? 3.077 1.445 -2.387 1.00 91.81 89 GLN A CA 1
ATOM 710 C C . GLN A 1 89 ? 3.359 2.676 -1.516 1.00 91.81 89 GLN A C 1
ATOM 712 O O . GLN A 1 89 ? 4.484 2.840 -1.058 1.00 91.81 89 GLN A O 1
ATOM 717 N N . ARG A 1 90 ? 2.354 3.518 -1.229 1.00 91.94 90 ARG A N 1
ATOM 718 C CA . ARG A 1 90 ? 2.520 4.660 -0.309 1.00 91.94 90 ARG A CA 1
ATOM 719 C C . ARG A 1 90 ? 2.673 4.243 1.151 1.00 91.94 90 ARG A C 1
ATOM 721 O O . ARG A 1 90 ? 3.343 4.938 1.901 1.00 91.94 90 ARG A O 1
ATOM 728 N N . HIS A 1 91 ? 2.041 3.145 1.557 1.00 93.81 91 HIS A N 1
ATOM 729 C CA . HIS A 1 91 ? 2.056 2.684 2.947 1.00 93.81 91 HIS A CA 1
ATOM 730 C C . HIS A 1 91 ? 3.176 1.688 3.248 1.00 93.81 91 HIS A C 1
ATOM 732 O O . HIS A 1 91 ? 3.392 1.368 4.412 1.00 93.81 91 HIS A O 1
ATOM 738 N N . ALA A 1 92 ? 3.891 1.198 2.233 1.00 92.06 92 ALA A N 1
ATOM 739 C CA . ALA A 1 92 ? 4.848 0.112 2.384 1.00 92.06 92 ALA A CA 1
ATOM 740 C C . ALA A 1 92 ? 5.927 0.414 3.435 1.00 92.06 92 ALA A C 1
ATOM 742 O O . ALA A 1 92 ? 6.235 -0.453 4.248 1.00 92.06 92 ALA A O 1
ATOM 743 N N . ASP A 1 93 ? 6.501 1.619 3.445 1.00 92.06 93 ASP A N 1
ATOM 744 C CA . ASP A 1 93 ? 7.573 1.963 4.390 1.00 92.06 93 ASP A CA 1
ATOM 745 C C . ASP A 1 93 ? 7.051 2.041 5.827 1.00 92.06 93 ASP A C 1
ATOM 747 O O . ASP A 1 93 ? 7.632 1.424 6.716 1.00 92.06 93 ASP A O 1
ATOM 751 N N . LEU A 1 94 ? 5.886 2.658 6.038 1.00 93.25 94 LEU A N 1
ATOM 752 C CA . LEU A 1 94 ? 5.199 2.643 7.331 1.00 93.25 94 LEU A CA 1
ATOM 753 C C . LEU A 1 94 ? 4.853 1.216 7.797 1.00 93.25 94 LEU A C 1
ATOM 755 O O . LEU A 1 94 ? 5.050 0.872 8.957 1.00 93.25 94 LEU A O 1
ATOM 759 N N . LEU A 1 95 ? 4.381 0.341 6.907 1.00 93.94 95 LEU A N 1
ATOM 760 C CA . LEU A 1 95 ? 4.095 -1.055 7.262 1.00 93.94 95 LEU A CA 1
ATOM 761 C C . LEU A 1 95 ? 5.363 -1.838 7.642 1.00 93.94 95 LEU A C 1
ATOM 763 O O . LEU A 1 95 ? 5.279 -2.801 8.400 1.00 93.94 95 LEU A O 1
ATOM 767 N N . ARG A 1 96 ? 6.542 -1.442 7.148 1.00 91.75 96 ARG A N 1
ATOM 768 C CA . ARG A 1 96 ? 7.816 -2.069 7.539 1.00 91.75 96 ARG A CA 1
ATOM 769 C C . ARG A 1 96 ? 8.295 -1.636 8.922 1.00 91.75 96 ARG A C 1
ATOM 771 O O . ARG A 1 96 ? 9.044 -2.389 9.537 1.00 91.75 96 ARG A O 1
ATOM 778 N N . THR A 1 97 ? 7.900 -0.457 9.402 1.00 90.94 97 THR A N 1
ATOM 779 C CA . THR A 1 97 ? 8.295 0.029 10.736 1.00 90.94 97 THR A CA 1
ATOM 780 C C . THR A 1 97 ? 7.393 -0.500 11.845 1.00 90.94 97 THR A C 1
ATOM 782 O O . THR A 1 97 ? 7.825 -0.627 12.990 1.00 90.94 97 THR A O 1
ATOM 785 N N . ILE A 1 98 ? 6.148 -0.840 11.515 1.00 91.50 98 ILE A N 1
ATOM 786 C CA . ILE A 1 98 ? 5.155 -1.337 12.464 1.00 91.50 98 ILE A CA 1
ATOM 787 C C . ILE A 1 98 ? 5.318 -2.848 12.674 1.00 91.50 98 ILE A C 1
ATOM 789 O O . ILE A 1 98 ? 5.411 -3.620 11.721 1.00 91.50 98 ILE A O 1
ATOM 793 N N . ARG A 1 99 ? 5.278 -3.293 13.937 1.00 87.75 99 ARG A N 1
ATOM 794 C CA . ARG A 1 99 ? 5.444 -4.711 14.303 1.00 87.75 99 ARG A CA 1
ATOM 795 C C . ARG A 1 99 ? 4.272 -5.592 13.886 1.00 87.75 99 ARG A C 1
ATOM 797 O O . ARG A 1 99 ? 4.494 -6.671 13.333 1.00 87.75 99 ARG A O 1
ATOM 804 N N . ARG A 1 100 ? 3.041 -5.163 14.189 1.00 93.88 100 ARG A N 1
ATOM 805 C CA . ARG A 1 100 ? 1.821 -5.911 13.872 1.00 93.88 100 ARG A CA 1
ATOM 806 C C . ARG A 1 100 ? 0.855 -5.057 13.076 1.00 93.88 100 ARG A C 1
ATOM 808 O O . ARG A 1 100 ? 0.475 -3.966 13.499 1.00 93.88 100 ARG A O 1
ATOM 815 N N . TRP A 1 101 ? 0.431 -5.566 11.929 1.00 95.19 101 TRP A N 1
ATOM 816 C CA . TRP A 1 101 ? -0.514 -4.856 11.080 1.00 95.19 101 TRP A CA 1
ATOM 817 C C . TRP A 1 101 ? -1.419 -5.801 10.299 1.00 95.19 101 TRP A C 1
ATOM 819 O O . TRP A 1 101 ? -1.033 -6.900 9.913 1.00 95.19 101 TRP A O 1
ATOM 829 N N . THR A 1 102 ? -2.624 -5.333 10.018 1.00 95.31 102 THR A N 1
ATOM 830 C CA . THR A 1 102 ? -3.581 -5.976 9.127 1.00 95.31 102 THR A CA 1
ATOM 831 C C . THR A 1 102 ? -3.911 -4.993 8.018 1.00 95.31 102 THR A C 1
ATOM 833 O O . THR A 1 102 ? -4.338 -3.874 8.293 1.00 95.31 102 THR A O 1
ATOM 836 N N . VAL A 1 103 ? -3.745 -5.396 6.760 1.00 95.94 103 VAL A N 1
ATOM 837 C CA . VAL A 1 103 ? -4.328 -4.662 5.631 1.00 95.94 103 VAL A CA 1
ATOM 838 C C . VAL A 1 103 ? -5.632 -5.346 5.258 1.00 95.94 103 VAL A C 1
ATOM 840 O O . VAL A 1 103 ? -5.626 -6.477 4.768 1.00 95.94 103 VAL A O 1
ATOM 843 N N . ARG A 1 104 ? -6.747 -4.651 5.480 1.00 94.94 104 ARG A N 1
ATOM 844 C CA . ARG A 1 104 ? -8.086 -5.148 5.182 1.00 94.94 104 ARG A CA 1
ATOM 845 C C . ARG A 1 104 ? -8.678 -4.397 3.999 1.00 94.94 104 ARG A C 1
ATOM 847 O O . ARG A 1 104 ? -8.923 -3.192 4.060 1.00 94.94 104 ARG A O 1
ATOM 854 N N . VAL A 1 105 ? -8.949 -5.129 2.925 1.00 94.56 105 VAL A N 1
ATOM 855 C CA . VAL A 1 105 ? -9.720 -4.615 1.794 1.00 94.56 105 VAL A CA 1
ATOM 856 C C . VAL A 1 105 ? -11.201 -4.833 2.060 1.00 94.56 105 VAL A C 1
ATOM 858 O O . VAL A 1 105 ? -11.631 -5.963 2.269 1.00 94.56 105 VAL A O 1
ATOM 861 N N . LEU A 1 106 ? -11.973 -3.754 1.994 1.00 92.81 106 LEU A N 1
ATOM 862 C CA . LEU A 1 106 ? -13.427 -3.776 2.073 1.00 92.81 106 LEU A CA 1
ATOM 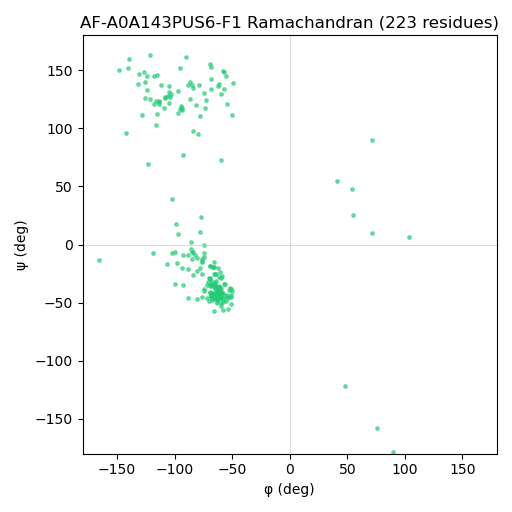863 C C . LEU A 1 106 ? -13.994 -3.783 0.653 1.00 92.81 106 LEU A C 1
ATOM 865 O O . LEU A 1 106 ? -13.787 -2.831 -0.105 1.00 92.81 106 LEU A O 1
ATOM 869 N N . LEU A 1 107 ? -14.703 -4.848 0.287 1.00 91.19 107 LEU A N 1
ATOM 870 C CA . LEU A 1 107 ? -15.371 -4.983 -1.002 1.00 91.19 107 LEU A CA 1
ATOM 871 C C . LEU A 1 107 ? -16.878 -4.795 -0.860 1.00 91.19 107 LEU A C 1
ATOM 873 O O . LEU A 1 107 ? -17.538 -5.577 -0.182 1.00 91.19 107 LEU A O 1
ATOM 877 N N . PRO A 1 10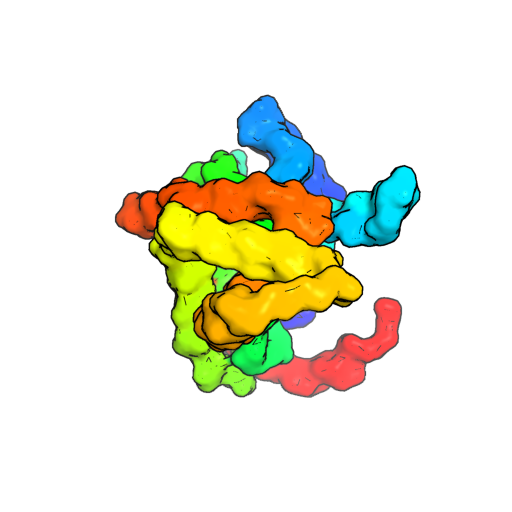8 ? -17.463 -3.823 -1.567 1.00 89.88 108 PRO A N 1
ATOM 878 C CA . PRO A 1 108 ? -18.902 -3.775 -1.760 1.00 89.88 108 PRO A CA 1
ATOM 879 C C . PRO A 1 108 ? -19.431 -5.069 -2.412 1.00 89.88 108 PRO A C 1
ATOM 881 O O . PRO A 1 108 ? -18.746 -5.621 -3.281 1.00 89.88 108 PRO A O 1
ATOM 884 N N . PRO A 1 109 ? -20.674 -5.505 -2.117 1.00 87.62 109 PRO A N 1
ATOM 885 C CA . PRO A 1 109 ? -21.253 -6.733 -2.679 1.00 87.62 109 PRO A CA 1
ATOM 886 C C . PRO A 1 109 ? -21.165 -6.840 -4.207 1.00 87.62 109 PRO A C 1
ATOM 888 O O . PRO A 1 109 ? -20.877 -7.898 -4.758 1.00 87.62 109 PRO A O 1
ATOM 891 N N . HIS A 1 110 ? -21.358 -5.725 -4.916 1.00 86.00 110 HIS A N 1
ATOM 892 C CA . HIS A 1 110 ? -21.319 -5.697 -6.380 1.00 86.00 110 HIS A CA 1
ATOM 893 C C . HIS A 1 110 ? -19.913 -5.930 -6.965 1.00 86.00 110 HIS A C 1
ATOM 895 O O . HIS A 1 110 ? -19.790 -6.297 -8.132 1.00 86.00 110 HIS A O 1
ATOM 901 N N . LEU A 1 111 ? -18.854 -5.756 -6.165 1.00 89.94 111 LEU A N 1
ATOM 902 C CA . LEU A 1 111 ? -17.466 -6.038 -6.541 1.00 89.94 111 LEU A CA 1
ATOM 903 C C . LEU A 1 111 ? -16.987 -7.412 -6.065 1.00 89.94 111 LEU A C 1
ATOM 905 O O . LEU A 1 111 ? -15.809 -7.722 -6.222 1.00 89.94 111 LEU A O 1
ATOM 909 N N . PHE A 1 112 ? -17.874 -8.269 -5.551 1.00 89.50 112 PHE A N 1
ATOM 910 C CA . PHE A 1 112 ? -17.517 -9.610 -5.080 1.00 89.50 112 PHE A CA 1
ATOM 911 C C . PHE A 1 112 ? -16.693 -10.411 -6.102 1.00 89.50 112 PHE A C 1
ATOM 913 O O . PHE A 1 112 ? -15.703 -11.046 -5.747 1.00 89.50 112 PHE A O 1
ATOM 920 N N . LYS A 1 113 ? -17.027 -10.313 -7.397 1.00 91.56 113 LYS A N 1
ATOM 921 C CA . LYS A 1 113 ? -16.288 -10.992 -8.479 1.00 91.56 113 LYS A CA 1
ATOM 922 C C . LYS A 1 113 ? -14.817 -10.563 -8.589 1.00 91.56 113 LYS A C 1
ATOM 924 O O . LYS A 1 113 ? -14.008 -11.318 -9.113 1.00 91.56 113 LYS A O 1
ATOM 929 N N . ALA A 1 114 ? -14.464 -9.370 -8.107 1.00 91.38 114 ALA A N 1
ATOM 930 C CA . ALA A 1 114 ? -13.095 -8.859 -8.107 1.00 91.38 114 ALA A CA 1
ATOM 931 C C . ALA A 1 114 ? -12.280 -9.307 -6.878 1.00 91.38 114 ALA A C 1
ATOM 933 O O . ALA A 1 114 ? -11.085 -9.023 -6.816 1.00 91.38 114 ALA A O 1
ATOM 934 N N . ARG A 1 115 ? -12.884 -10.022 -5.916 1.00 93.62 115 ARG A N 1
ATOM 935 C CA . ARG A 1 115 ? -12.241 -10.435 -4.658 1.00 93.62 115 ARG A CA 1
ATOM 936 C C . ARG A 1 115 ? -10.895 -11.128 -4.873 1.00 93.62 115 ARG A C 1
ATOM 938 O O . ARG A 1 115 ? -9.897 -10.711 -4.294 1.00 93.62 115 ARG A O 1
ATOM 945 N N . GLU A 1 116 ? -10.848 -12.132 -5.745 1.00 93.69 116 GLU A N 1
ATOM 946 C CA . GLU A 1 116 ? -9.614 -12.881 -6.019 1.00 93.69 116 GLU A CA 1
ATOM 947 C C . GLU A 1 116 ? -8.531 -12.016 -6.675 1.00 93.69 116 GLU A C 1
ATOM 949 O O . GLU A 1 116 ? -7.344 -12.178 -6.388 1.00 93.69 116 GLU A O 1
ATOM 954 N N . ALA A 1 117 ? -8.921 -11.039 -7.501 1.00 93.38 117 ALA A N 1
ATOM 955 C CA . ALA A 1 117 ? -7.980 -10.085 -8.083 1.00 93.38 117 ALA A CA 1
ATOM 956 C C . ALA A 1 117 ? -7.380 -9.162 -7.008 1.00 93.38 117 ALA A C 1
ATOM 958 O O . ALA A 1 117 ? -6.171 -8.932 -7.002 1.00 93.38 117 ALA A O 1
ATOM 959 N N . TYR A 1 118 ? -8.200 -8.685 -6.066 1.00 93.81 118 TYR A N 1
ATOM 960 C CA . TYR A 1 118 ? -7.750 -7.877 -4.929 1.00 93.81 118 TYR A CA 1
ATOM 961 C C . TYR A 1 118 ? -6.838 -8.664 -3.981 1.00 93.81 118 TYR A C 1
ATOM 963 O O . TYR A 1 118 ? -5.765 -8.175 -3.626 1.00 93.81 118 TYR A O 1
ATOM 971 N N . LEU A 1 119 ? -7.206 -9.899 -3.626 1.00 93.56 119 LEU A N 1
ATOM 972 C CA . LEU A 1 119 ? -6.352 -10.785 -2.830 1.00 93.56 119 LEU A CA 1
ATOM 973 C C . LEU A 1 119 ? -5.022 -11.061 -3.532 1.00 93.56 119 LEU A C 1
ATOM 975 O O . LEU A 1 119 ? -3.965 -10.936 -2.916 1.00 93.56 119 LEU A O 1
ATOM 979 N N . SER A 1 120 ? -5.053 -11.382 -4.825 1.00 92.62 120 SER A N 1
ATOM 980 C CA . SER A 1 120 ? -3.837 -11.602 -5.613 1.00 92.62 120 SER A CA 1
ATOM 981 C C . SER A 1 120 ? -2.948 -10.357 -5.644 1.00 92.62 120 SER A C 1
ATOM 983 O O . SER A 1 120 ? -1.730 -10.471 -5.519 1.00 92.62 120 SER A O 1
ATOM 985 N N . ALA A 1 121 ? -3.540 -9.164 -5.762 1.00 93.31 121 ALA A N 1
ATOM 986 C CA . ALA A 1 121 ? -2.814 -7.898 -5.731 1.00 93.31 121 ALA A CA 1
ATOM 987 C C . ALA A 1 121 ? -2.165 -7.621 -4.364 1.00 93.31 121 ALA A C 1
ATOM 989 O O . ALA A 1 121 ? -1.000 -7.226 -4.329 1.00 93.31 121 ALA A O 1
ATOM 990 N N . LEU A 1 122 ? -2.867 -7.886 -3.254 1.00 93.06 122 LEU A N 1
ATOM 991 C CA . LEU A 1 122 ? -2.318 -7.761 -1.896 1.00 93.06 122 LEU A CA 1
ATOM 992 C C . LEU A 1 122 ? -1.103 -8.675 -1.699 1.00 93.06 122 LEU A C 1
ATOM 994 O O . LEU A 1 122 ? -0.041 -8.210 -1.289 1.00 93.06 122 LEU A O 1
ATOM 998 N N . HIS A 1 123 ? -1.232 -9.959 -2.046 1.00 91.81 123 HIS A N 1
ATOM 999 C CA . HIS A 1 123 ? -0.130 -10.918 -1.931 1.00 91.81 123 HIS A CA 1
ATOM 1000 C C . HIS A 1 123 ? 1.033 -10.570 -2.861 1.00 91.81 123 HIS A C 1
ATOM 1002 O O . HIS A 1 123 ? 2.194 -10.750 -2.497 1.00 91.81 123 HIS A O 1
ATOM 1008 N N . LEU A 1 124 ? 0.745 -10.058 -4.059 1.00 90.56 124 LEU A N 1
ATOM 1009 C CA . LEU A 1 124 ? 1.780 -9.624 -4.986 1.00 90.56 124 LEU A CA 1
ATOM 1010 C C . LEU A 1 124 ? 2.570 -8.431 -4.434 1.00 90.56 124 LEU A C 1
ATOM 1012 O O . LEU A 1 124 ? 3.784 -8.407 -4.601 1.00 90.56 124 LEU A O 1
ATOM 1016 N N . GLU A 1 125 ? 1.919 -7.451 -3.813 1.00 90.00 125 GLU A N 1
ATOM 1017 C CA . GLU A 1 125 ? 2.604 -6.255 -3.308 1.00 90.00 125 GLU A CA 1
ATOM 1018 C C . GLU A 1 125 ? 3.299 -6.474 -1.969 1.00 90.00 125 GLU A C 1
ATOM 1020 O O . GLU A 1 125 ? 4.457 -6.095 -1.817 1.00 90.00 125 GLU A O 1
ATOM 1025 N N . LEU A 1 126 ? 2.608 -7.094 -1.011 1.00 89.75 126 LEU A N 1
ATOM 1026 C CA . LEU A 1 126 ? 3.096 -7.231 0.361 1.00 89.75 126 LEU A CA 1
ATOM 1027 C C . LEU A 1 126 ? 3.865 -8.539 0.576 1.00 89.75 126 LEU A C 1
ATOM 1029 O O . LEU A 1 126 ? 4.832 -8.566 1.329 1.00 89.75 126 LEU A O 1
ATOM 1033 N N . GLY A 1 127 ? 3.450 -9.618 -0.094 1.00 85.94 127 GLY A N 1
ATOM 1034 C CA . GLY A 1 127 ? 4.030 -10.952 0.081 1.00 85.94 127 GLY A CA 1
ATOM 1035 C C . GLY A 1 127 ? 5.145 -11.303 -0.908 1.00 85.94 127 GLY A C 1
ATOM 1036 O O . GLY A 1 127 ? 5.934 -12.204 -0.642 1.00 85.94 127 GLY A O 1
ATOM 1037 N N . ARG A 1 128 ? 5.246 -10.620 -2.060 1.00 87.56 128 ARG A N 1
ATOM 1038 C CA . ARG A 1 128 ? 6.264 -10.922 -3.084 1.00 87.56 128 ARG A CA 1
ATOM 1039 C C . ARG A 1 128 ? 7.235 -9.768 -3.277 1.00 87.56 128 ARG A C 1
ATOM 1041 O O . ARG A 1 128 ? 6.947 -8.822 -4.014 1.00 87.56 128 ARG A O 1
ATOM 1048 N N . ARG A 1 129 ? 8.434 -9.904 -2.710 1.00 88.19 129 ARG A N 1
ATOM 1049 C CA . ARG A 1 129 ? 9.552 -8.978 -2.951 1.00 88.19 129 ARG A CA 1
ATOM 1050 C C . ARG A 1 129 ? 9.926 -8.893 -4.432 1.00 88.19 129 ARG A C 1
ATOM 1052 O O . ARG A 1 129 ? 9.805 -9.870 -5.178 1.00 88.19 129 ARG A O 1
ATOM 1059 N N . LEU A 1 130 ? 10.417 -7.734 -4.856 1.00 89.50 130 LEU A N 1
ATOM 1060 C CA . LEU A 1 130 ? 11.028 -7.590 -6.171 1.00 89.50 130 LEU A CA 1
ATOM 1061 C C . LEU A 1 130 ? 12.394 -8.289 -6.162 1.00 89.50 130 LEU A C 1
ATOM 1063 O O . LEU A 1 130 ? 13.241 -7.991 -5.325 1.00 89.50 130 LEU A O 1
ATOM 1067 N N . ALA A 1 131 ? 12.621 -9.234 -7.076 1.00 91.12 131 ALA A N 1
ATOM 1068 C CA . ALA A 1 131 ? 13.925 -9.887 -7.183 1.00 91.12 131 ALA A CA 1
ATOM 1069 C C . ALA A 1 131 ? 15.015 -8.849 -7.535 1.00 91.12 131 ALA A C 1
ATOM 1071 O O . ALA A 1 131 ? 14.763 -8.031 -8.423 1.00 91.12 131 ALA A O 1
ATOM 1072 N N . PRO A 1 132 ? 16.223 -8.895 -6.935 1.00 91.31 132 PRO A N 1
ATOM 1073 C CA . PRO A 1 132 ? 17.271 -7.897 -7.184 1.00 91.31 132 PRO A CA 1
ATOM 1074 C C . PRO A 1 132 ? 17.598 -7.704 -8.673 1.00 91.31 132 PRO A C 1
ATOM 1076 O O . PRO A 1 132 ? 17.589 -6.582 -9.168 1.00 91.31 132 PRO A O 1
ATOM 1079 N N . ALA A 1 133 ? 17.734 -8.800 -9.427 1.00 91.12 133 ALA A N 1
ATOM 1080 C CA . ALA A 1 133 ? 17.964 -8.738 -10.872 1.00 91.12 133 ALA A CA 1
ATOM 1081 C C . ALA A 1 133 ? 16.813 -8.050 -11.635 1.00 91.12 133 ALA A C 1
ATOM 1083 O O . ALA A 1 133 ? 17.037 -7.327 -12.604 1.00 91.12 133 ALA A O 1
ATOM 1084 N N . MET A 1 134 ? 15.565 -8.240 -11.192 1.00 91.50 134 MET A N 1
ATOM 1085 C CA . MET A 1 134 ? 14.408 -7.555 -11.773 1.00 91.50 134 MET A CA 1
ATOM 1086 C C . MET A 1 134 ? 14.394 -6.068 -11.399 1.00 91.50 134 MET A C 1
ATOM 1088 O O . MET A 1 134 ? 14.004 -5.239 -12.220 1.00 91.50 134 MET A O 1
ATOM 1092 N N . ALA A 1 135 ? 14.842 -5.724 -10.190 1.00 93.38 135 ALA A N 1
ATOM 1093 C CA . ALA A 1 135 ? 14.972 -4.346 -9.733 1.00 93.38 135 ALA A CA 1
ATOM 1094 C C . ALA A 1 135 ? 15.964 -3.555 -10.595 1.00 93.38 135 ALA A C 1
ATOM 1096 O O . ALA A 1 135 ? 15.652 -2.435 -10.992 1.00 93.38 135 ALA A O 1
ATOM 1097 N N . ASP A 1 136 ? 17.096 -4.148 -10.981 1.00 93.06 136 ASP A N 1
ATOM 1098 C CA . ASP A 1 136 ? 18.068 -3.507 -11.878 1.00 93.06 136 ASP A CA 1
ATOM 1099 C C . ASP A 1 136 ? 17.486 -3.226 -13.268 1.00 93.06 136 ASP A C 1
ATOM 1101 O O . ASP A 1 136 ? 17.611 -2.119 -13.803 1.00 93.06 136 ASP A O 1
ATOM 1105 N N . VAL A 1 137 ? 16.783 -4.208 -13.844 1.00 92.88 137 VAL A N 1
ATOM 1106 C CA . VAL A 1 137 ? 16.103 -4.044 -15.139 1.00 92.88 137 VAL A CA 1
ATOM 1107 C C . VAL A 1 137 ? 15.005 -2.981 -15.044 1.00 92.88 137 VAL A C 1
ATOM 1109 O O . VAL A 1 137 ? 14.844 -2.177 -15.966 1.00 92.88 137 VAL A O 1
ATOM 1112 N N . PHE A 1 138 ? 14.282 -2.936 -13.924 1.00 93.75 138 PHE A N 1
ATOM 1113 C CA . PHE A 1 138 ? 13.249 -1.939 -13.672 1.00 93.75 138 PHE A CA 1
ATOM 1114 C C . PHE A 1 138 ? 13.831 -0.527 -13.497 1.00 93.75 138 PHE A C 1
ATOM 1116 O O . PHE A 1 138 ? 13.338 0.400 -14.139 1.00 93.75 138 PHE A O 1
ATOM 1123 N N . ARG A 1 139 ? 14.925 -0.351 -12.735 1.00 93.88 139 ARG A N 1
ATOM 1124 C CA . ARG A 1 139 ? 15.653 0.932 -12.610 1.00 93.88 139 ARG A CA 1
ATOM 1125 C C . ARG A 1 139 ? 16.073 1.459 -13.976 1.00 93.88 139 ARG A C 1
ATOM 1127 O O . ARG A 1 139 ? 15.809 2.618 -14.302 1.00 93.88 139 ARG A O 1
ATOM 1134 N N . TRP A 1 140 ? 16.686 0.602 -14.796 1.00 92.31 140 TRP A N 1
ATOM 1135 C CA . TRP A 1 140 ? 17.060 0.955 -16.166 1.00 92.31 140 TRP A CA 1
ATOM 1136 C C . TRP A 1 140 ? 15.843 1.401 -16.986 1.00 92.31 140 TRP A C 1
ATOM 1138 O O . TRP A 1 140 ? 15.886 2.448 -17.636 1.00 92.31 140 TRP A O 1
ATOM 1148 N N . TRP A 1 141 ? 14.742 0.644 -16.929 1.00 91.56 141 TRP A N 1
ATOM 1149 C CA . TRP A 1 141 ? 13.522 0.957 -17.673 1.00 91.56 141 TRP A CA 1
ATOM 1150 C C . TRP A 1 141 ? 12.915 2.301 -17.243 1.00 91.56 141 TRP A C 1
ATOM 1152 O O . TRP A 1 141 ? 12.617 3.128 -18.105 1.00 91.56 141 TRP A O 1
ATOM 1162 N N . CYS A 1 142 ? 12.816 2.565 -15.938 1.00 91.81 142 CYS A N 1
ATOM 1163 C CA . CYS A 1 142 ? 12.334 3.829 -15.374 1.00 91.81 142 CYS A CA 1
ATOM 1164 C C . CYS A 1 142 ? 13.165 5.034 -15.839 1.00 91.81 142 CYS A C 1
ATOM 1166 O O . CYS A 1 142 ? 12.611 6.016 -16.342 1.00 91.81 142 CYS A O 1
ATOM 1168 N N . ARG A 1 143 ? 14.500 4.946 -15.735 1.00 90.62 143 ARG A N 1
ATOM 1169 C CA . ARG A 1 143 ? 15.422 6.005 -16.183 1.00 90.62 143 ARG A CA 1
ATOM 1170 C C . ARG A 1 143 ? 15.280 6.272 -17.674 1.00 90.62 143 ARG A C 1
ATOM 1172 O O . ARG A 1 143 ? 15.130 7.421 -18.080 1.00 90.62 143 ARG A O 1
ATOM 1179 N N . ALA A 1 144 ? 15.241 5.216 -18.479 1.00 88.00 144 ALA A N 1
ATOM 1180 C CA . ALA A 1 144 ? 15.106 5.352 -19.918 1.00 88.00 144 ALA A CA 1
ATOM 1181 C C . ALA A 1 144 ? 13.724 5.874 -20.350 1.00 88.00 144 ALA A C 1
ATOM 1183 O O . ALA A 1 144 ? 13.618 6.559 -21.363 1.00 88.00 144 ALA A O 1
ATOM 1184 N N . ARG A 1 145 ? 12.666 5.597 -19.575 1.00 86.94 145 ARG A N 1
ATOM 1185 C CA . ARG A 1 145 ? 11.334 6.186 -19.775 1.00 86.94 145 ARG A CA 1
ATOM 1186 C C . ARG A 1 145 ? 11.317 7.678 -19.441 1.00 86.94 145 ARG A C 1
ATOM 1188 O O . ARG A 1 145 ? 10.690 8.447 -20.159 1.00 86.94 145 ARG A O 1
ATOM 1195 N N . LYS A 1 146 ? 12.003 8.087 -18.366 1.00 85.00 146 LYS A N 1
ATOM 1196 C CA . LYS A 1 146 ? 12.122 9.497 -17.954 1.00 85.00 146 LYS A CA 1
ATOM 1197 C C . LYS A 1 146 ? 12.966 10.318 -18.935 1.00 85.00 146 LYS A C 1
ATOM 1199 O O . LYS A 1 146 ? 12.651 11.474 -19.174 1.00 85.00 146 LYS A O 1
ATOM 1204 N N . ALA A 1 147 ? 13.989 9.712 -19.534 1.00 82.00 147 ALA A N 1
ATOM 1205 C CA . ALA A 1 147 ? 14.870 10.338 -20.521 1.00 82.00 147 ALA A CA 1
ATOM 1206 C C . ALA A 1 147 ? 14.271 10.439 -21.944 1.00 82.00 147 ALA A C 1
ATOM 1208 O O . ALA A 1 147 ? 15.013 10.722 -22.881 1.00 82.00 147 ALA A O 1
ATOM 1209 N N . GLY A 1 148 ? 12.971 10.164 -22.124 1.00 66.19 148 GLY A N 1
ATOM 1210 C CA . GLY A 1 148 ? 12.284 9.960 -23.409 1.00 66.19 148 GLY A CA 1
ATOM 1211 C C . GLY A 1 148 ? 12.327 11.126 -24.408 1.00 66.19 148 GLY A C 1
ATOM 1212 O O . GLY A 1 148 ? 11.305 11.752 -24.662 1.00 66.19 148 GLY A O 1
ATOM 1213 N N . GLY A 1 149 ? 13.496 11.360 -25.010 1.00 54.66 149 GLY A N 1
ATOM 1214 C CA . GLY A 1 149 ? 13.746 12.358 -26.054 1.00 54.66 149 GLY A CA 1
ATOM 1215 C C . GLY A 1 149 ? 15.076 12.197 -26.813 1.00 54.66 149 GLY A C 1
ATOM 1216 O O . GLY A 1 149 ? 15.234 12.798 -27.868 1.00 54.66 149 GLY A O 1
ATOM 1217 N N . GLN A 1 150 ? 16.022 11.372 -26.344 1.00 55.56 150 GLN A N 1
ATOM 1218 C CA . GLN A 1 150 ? 17.238 11.036 -27.101 1.00 55.56 150 GLN A CA 1
ATOM 1219 C C . GLN A 1 150 ? 17.056 9.706 -27.839 1.00 55.56 150 GLN A C 1
ATOM 1221 O O . GLN A 1 150 ? 16.572 8.733 -27.257 1.00 55.56 150 GLN A O 1
ATOM 1226 N N . ALA A 1 151 ? 17.406 9.684 -29.130 1.00 53.19 151 ALA A N 1
ATOM 1227 C CA . ALA A 1 151 ? 17.266 8.527 -30.009 1.00 53.19 151 ALA A CA 1
ATOM 1228 C C . ALA A 1 151 ? 17.867 7.276 -29.356 1.00 53.19 151 ALA A C 1
ATOM 1230 O O . ALA A 1 151 ? 19.073 7.176 -29.132 1.00 53.19 151 ALA A O 1
ATOM 1231 N N . ARG A 1 152 ? 16.997 6.330 -29.006 1.00 64.50 152 ARG A N 1
ATOM 1232 C CA . ARG A 1 152 ? 17.401 5.085 -28.363 1.00 64.50 152 ARG A CA 1
ATOM 1233 C C . ARG A 1 152 ? 18.063 4.190 -29.419 1.00 64.50 152 ARG A C 1
ATOM 1235 O O . ARG A 1 152 ? 17.458 4.012 -30.478 1.00 64.50 152 ARG A O 1
ATOM 1242 N N . PRO A 1 153 ? 19.257 3.621 -29.178 1.00 61.09 153 PRO A N 1
ATOM 1243 C CA . PRO A 1 153 ? 19.884 2.706 -30.129 1.00 61.09 153 PRO A CA 1
ATOM 1244 C C . PRO A 1 153 ? 18.950 1.538 -30.480 1.00 61.09 153 PRO A C 1
ATOM 1246 O O . PRO A 1 153 ? 18.234 1.039 -29.612 1.00 61.09 153 PRO A O 1
ATOM 1249 N N . ALA A 1 154 ? 18.977 1.054 -31.726 1.00 64.44 154 ALA A N 1
ATOM 1250 C CA . ALA A 1 154 ? 18.120 -0.055 -32.169 1.00 64.44 154 ALA A CA 1
ATOM 1251 C C . ALA A 1 154 ? 18.287 -1.327 -31.307 1.00 64.44 154 ALA A C 1
ATOM 1253 O O . ALA A 1 154 ? 17.306 -2.005 -31.010 1.00 64.44 154 ALA A O 1
ATOM 1254 N N . ALA A 1 155 ? 19.502 -1.596 -30.811 1.00 64.06 155 ALA A N 1
ATOM 1255 C CA . ALA A 1 155 ? 19.790 -2.698 -29.886 1.00 64.06 155 ALA A CA 1
ATOM 1256 C C . ALA A 1 155 ? 19.033 -2.589 -28.542 1.00 64.06 155 ALA A C 1
ATOM 1258 O O . ALA A 1 155 ? 18.688 -3.598 -27.924 1.00 64.06 155 ALA A O 1
ATOM 1259 N N . ASP A 1 156 ? 18.706 -1.371 -28.105 1.00 77.81 156 ASP A N 1
ATOM 1260 C CA . ASP A 1 156 ? 17.925 -1.129 -26.892 1.00 77.81 156 ASP A CA 1
ATOM 1261 C C . ASP A 1 156 ? 16.409 -1.203 -27.130 1.00 77.81 156 ASP A C 1
ATOM 1263 O O . ASP A 1 156 ? 15.651 -1.283 -26.158 1.00 77.81 156 ASP A O 1
ATOM 1267 N N . ALA A 1 157 ? 15.945 -1.210 -28.387 1.00 81.81 157 ALA A N 1
ATOM 1268 C CA . ALA A 1 157 ? 14.522 -1.246 -28.725 1.00 81.81 157 ALA A CA 1
ATOM 1269 C C . ALA A 1 157 ? 13.873 -2.586 -28.345 1.00 81.81 157 ALA A C 1
ATOM 1271 O O . ALA A 1 157 ? 12.799 -2.608 -27.741 1.00 81.81 157 ALA A O 1
ATOM 1272 N N . GLU A 1 158 ? 14.542 -3.713 -28.605 1.00 85.38 158 GLU A N 1
ATOM 1273 C CA . GLU A 1 158 ? 14.028 -5.024 -28.196 1.00 85.38 158 GLU A CA 1
ATOM 1274 C C . GLU A 1 158 ? 14.030 -5.196 -26.676 1.00 85.38 158 GLU A C 1
ATOM 1276 O O . GLU A 1 158 ? 13.051 -5.666 -26.087 1.00 85.38 158 GLU A O 1
ATOM 1281 N N . ARG A 1 159 ? 15.128 -4.789 -26.022 1.00 87.19 159 ARG A N 1
ATOM 1282 C CA . ARG A 1 159 ? 15.237 -4.798 -24.559 1.00 87.19 159 ARG A CA 1
ATOM 1283 C C . ARG A 1 159 ? 14.131 -3.945 -23.941 1.00 87.19 159 ARG A C 1
ATOM 1285 O O . ARG A 1 159 ? 13.498 -4.367 -22.974 1.00 87.19 159 ARG A O 1
ATOM 1292 N N . TRP A 1 160 ? 13.852 -2.785 -24.533 1.00 86.62 160 TRP A N 1
ATOM 1293 C CA . TRP A 1 160 ? 12.758 -1.906 -24.140 1.00 86.62 160 TRP A CA 1
ATOM 1294 C C . TRP A 1 160 ? 11.386 -2.545 -24.335 1.00 86.62 160 TRP A C 1
ATOM 1296 O O . TRP A 1 160 ? 10.565 -2.482 -23.422 1.00 86.62 160 TRP A O 1
ATOM 1306 N N . ALA A 1 161 ? 11.124 -3.179 -25.479 1.00 87.81 161 ALA A N 1
ATOM 1307 C CA . ALA A 1 161 ? 9.850 -3.839 -25.746 1.00 87.81 161 ALA A CA 1
ATOM 1308 C C . ALA A 1 161 ? 9.600 -5.009 -24.777 1.00 87.81 161 ALA A C 1
ATOM 1310 O O . ALA A 1 161 ? 8.485 -5.187 -24.282 1.00 87.81 161 ALA A O 1
ATOM 1311 N N . ARG A 1 162 ? 10.640 -5.791 -24.450 1.00 89.25 162 ARG A N 1
ATOM 1312 C CA . ARG A 1 162 ? 10.564 -6.842 -23.419 1.00 89.25 162 ARG A CA 1
ATOM 1313 C C . ARG A 1 162 ? 10.269 -6.254 -22.038 1.00 89.25 162 ARG A C 1
ATOM 1315 O O . ARG A 1 162 ? 9.314 -6.688 -21.400 1.00 89.25 162 ARG A O 1
ATOM 1322 N N . ALA A 1 163 ? 11.023 -5.239 -21.615 1.00 89.38 163 ALA A N 1
ATOM 1323 C CA . ALA A 1 163 ? 10.821 -4.581 -20.324 1.00 89.38 163 ALA A CA 1
ATOM 1324 C C . ALA A 1 163 ? 9.437 -3.917 -20.216 1.00 89.38 163 ALA A C 1
ATOM 1326 O O . ALA A 1 163 ? 8.747 -4.089 -19.220 1.00 89.38 163 ALA A O 1
ATOM 1327 N N . SER A 1 164 ? 8.976 -3.230 -21.263 1.00 89.00 164 SER A N 1
ATOM 1328 C CA . SER A 1 164 ? 7.673 -2.552 -21.271 1.00 89.00 164 SER A CA 1
ATOM 1329 C C . SER A 1 164 ? 6.506 -3.532 -21.170 1.00 89.00 164 SER A C 1
ATOM 1331 O O . SER A 1 164 ? 5.522 -3.237 -20.497 1.00 89.00 164 SER A O 1
ATOM 1333 N N . ARG A 1 165 ? 6.623 -4.722 -21.778 1.00 90.06 165 ARG A N 1
ATOM 1334 C CA . ARG A 1 165 ? 5.648 -5.806 -21.583 1.00 90.06 165 ARG A CA 1
ATOM 1335 C C . ARG A 1 165 ? 5.693 -6.345 -20.153 1.00 90.06 165 ARG A C 1
ATOM 1337 O O . ARG A 1 165 ? 4.645 -6.432 -19.516 1.00 90.06 165 ARG A O 1
ATOM 1344 N N . ALA A 1 166 ? 6.888 -6.635 -19.634 1.00 89.75 166 ALA A N 1
ATOM 1345 C CA . ALA A 1 166 ? 7.074 -7.163 -18.279 1.00 89.75 166 ALA A CA 1
ATOM 1346 C C . ALA A 1 166 ? 6.562 -6.203 -17.186 1.00 89.75 166 ALA A C 1
ATOM 1348 O O . ALA A 1 166 ? 5.946 -6.636 -16.214 1.00 89.75 166 ALA A O 1
ATOM 1349 N N . PHE A 1 167 ? 6.751 -4.896 -17.374 1.00 91.88 167 PHE A N 1
ATOM 1350 C CA . PHE A 1 167 ? 6.395 -3.848 -16.412 1.00 91.88 167 PHE A CA 1
ATOM 1351 C C . PHE A 1 167 ? 5.062 -3.153 -16.716 1.00 91.88 167 PHE A C 1
ATOM 1353 O O . PHE A 1 167 ? 4.778 -2.072 -16.203 1.00 91.88 167 PHE A O 1
ATOM 1360 N N . SER A 1 168 ? 4.217 -3.775 -17.541 1.00 88.44 168 SER A N 1
ATOM 1361 C CA . SER A 1 168 ? 2.911 -3.226 -17.922 1.00 88.44 168 SER A CA 1
ATOM 1362 C C . SER A 1 168 ? 1.842 -3.363 -16.831 1.00 88.44 168 SER A C 1
ATOM 1364 O O . SER A 1 168 ? 0.799 -2.702 -16.923 1.00 88.44 168 SER A O 1
ATOM 1366 N N . SER A 1 169 ? 2.086 -4.194 -15.811 1.00 90.88 169 SER A N 1
ATOM 1367 C CA . SER A 1 169 ? 1.115 -4.491 -14.757 1.00 90.88 169 SER A CA 1
ATOM 1368 C C . SER A 1 169 ? 0.859 -3.287 -13.830 1.00 90.88 169 SER A C 1
ATOM 1370 O O . SER A 1 169 ? 1.729 -2.422 -13.678 1.00 90.88 169 SER A O 1
ATOM 1372 N N . PRO A 1 170 ? -0.317 -3.217 -13.175 1.00 90.38 170 PRO A N 1
ATOM 1373 C CA . PRO A 1 170 ? -0.655 -2.135 -12.245 1.00 90.38 170 PRO A CA 1
ATOM 1374 C C . PRO A 1 170 ? 0.386 -1.892 -11.141 1.00 90.38 170 PRO A C 1
ATOM 1376 O O . PRO A 1 170 ? 0.705 -0.738 -10.858 1.00 90.38 170 PRO A O 1
ATOM 1379 N N . ARG A 1 171 ? 0.979 -2.963 -10.597 1.00 91.81 171 ARG A N 1
ATOM 1380 C CA . ARG A 1 171 ? 2.070 -2.909 -9.611 1.00 91.81 171 ARG A CA 1
ATOM 1381 C C . ARG A 1 171 ? 3.242 -2.053 -10.077 1.00 91.81 171 ARG A C 1
ATOM 1383 O O . ARG A 1 171 ? 3.632 -1.097 -9.413 1.00 91.81 171 ARG A O 1
ATOM 1390 N N . TYR A 1 172 ? 3.789 -2.368 -11.249 1.00 92.25 172 TYR A N 1
ATOM 1391 C CA . TYR A 1 172 ? 4.955 -1.661 -11.776 1.00 92.25 172 TYR A CA 1
ATOM 1392 C C . TYR A 1 172 ? 4.627 -0.228 -12.190 1.00 92.25 172 TYR A C 1
ATOM 1394 O O . TYR A 1 172 ? 5.482 0.646 -12.067 1.00 92.25 172 TYR A O 1
ATOM 1402 N N . ARG A 1 173 ? 3.387 0.049 -12.618 1.00 91.62 173 ARG A N 1
ATOM 1403 C CA . ARG A 1 173 ? 2.936 1.426 -12.872 1.00 91.62 173 ARG A CA 1
ATOM 1404 C C . ARG A 1 173 ? 2.912 2.258 -11.592 1.00 91.62 173 ARG A C 1
ATOM 1406 O O . ARG A 1 173 ? 3.441 3.368 -11.610 1.00 91.62 173 ARG A O 1
ATOM 1413 N N . ALA A 1 174 ? 2.350 1.719 -10.507 1.00 91.38 174 ALA A N 1
ATOM 1414 C CA . ALA A 1 174 ? 2.342 2.373 -9.199 1.00 91.38 174 ALA A CA 1
ATOM 1415 C C . ALA A 1 174 ? 3.773 2.598 -8.684 1.00 91.38 174 ALA A C 1
ATOM 1417 O O . ALA A 1 174 ? 4.122 3.715 -8.308 1.00 91.38 174 ALA A O 1
ATOM 1418 N N . LEU A 1 175 ? 4.631 1.577 -8.781 1.00 92.88 175 LEU A N 1
ATOM 1419 C CA . LEU A 1 175 ? 6.035 1.660 -8.377 1.00 92.88 175 LEU A CA 1
ATOM 1420 C C . LEU A 1 175 ? 6.815 2.714 -9.182 1.00 92.88 175 LEU A C 1
ATOM 1422 O O . LEU A 1 175 ? 7.543 3.518 -8.607 1.00 92.88 175 LEU A O 1
ATOM 1426 N N . ASN A 1 176 ? 6.639 2.765 -10.506 1.00 91.75 176 ASN A N 1
ATOM 1427 C CA . ASN A 1 176 ? 7.280 3.773 -11.355 1.00 91.75 176 ASN A CA 1
ATOM 1428 C C . ASN A 1 176 ? 6.740 5.188 -11.080 1.00 91.75 176 ASN A C 1
ATOM 1430 O O . ASN A 1 176 ? 7.509 6.142 -11.137 1.00 91.75 176 ASN A O 1
ATOM 1434 N N . HIS A 1 177 ? 5.449 5.336 -10.761 1.00 90.38 177 HIS A N 1
ATOM 1435 C CA . HIS A 1 177 ? 4.896 6.623 -10.336 1.00 90.38 177 HIS A CA 1
ATOM 1436 C C . HIS A 1 177 ? 5.558 7.106 -9.036 1.00 90.38 177 HIS A C 1
ATOM 1438 O O . HIS A 1 177 ? 6.022 8.241 -8.977 1.00 90.38 177 HIS A O 1
ATOM 1444 N N . SER A 1 178 ? 5.688 6.236 -8.029 1.00 89.38 178 SER A N 1
ATOM 1445 C CA . SER A 1 178 ? 6.408 6.554 -6.788 1.00 89.38 178 SER A CA 1
ATOM 1446 C C . SER A 1 178 ? 7.893 6.850 -7.036 1.00 89.38 178 SER A C 1
ATOM 1448 O O . SER A 1 178 ? 8.415 7.835 -6.515 1.00 89.38 178 SER A O 1
ATOM 1450 N N . TRP A 1 179 ? 8.565 6.075 -7.895 1.00 92.75 179 TRP A N 1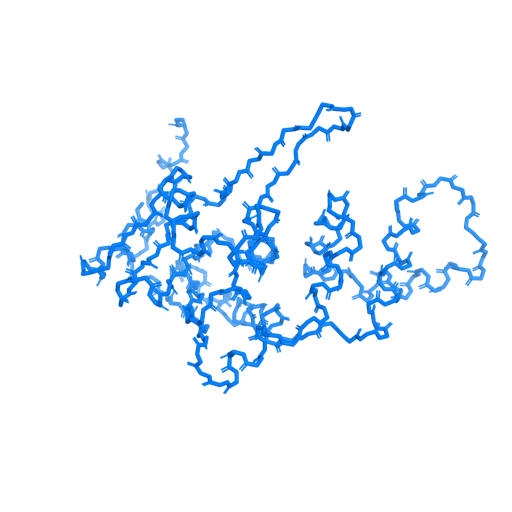
ATOM 1451 C CA . TRP A 1 179 ? 9.961 6.308 -8.285 1.00 92.75 179 TRP A CA 1
ATOM 1452 C C . TRP A 1 179 ? 10.167 7.674 -8.952 1.00 92.75 179 TRP A C 1
ATOM 1454 O O . TRP A 1 179 ? 11.159 8.347 -8.681 1.00 92.75 179 TRP A O 1
ATOM 1464 N N . CYS A 1 180 ? 9.222 8.142 -9.777 1.00 89.12 180 CYS A N 1
ATOM 1465 C CA . CYS A 1 180 ? 9.309 9.481 -10.364 1.00 89.12 180 CYS A CA 1
ATOM 1466 C C . CYS A 1 180 ? 9.377 10.596 -9.303 1.00 89.12 180 CYS A C 1
ATOM 1468 O O . CYS A 1 180 ? 9.965 11.640 -9.589 1.00 89.12 180 CYS A O 1
ATOM 1470 N N . MET A 1 181 ? 8.822 10.364 -8.107 1.00 85.31 181 MET A N 1
ATOM 1471 C CA . MET A 1 181 ? 8.720 11.350 -7.025 1.00 85.31 181 MET A CA 1
ATOM 1472 C C . MET A 1 181 ? 9.793 11.202 -5.939 1.00 85.31 181 MET A C 1
ATOM 1474 O O . MET A 1 181 ? 10.212 12.201 -5.356 1.00 85.31 181 MET A O 1
ATOM 1478 N N . LEU A 1 182 ? 10.208 9.968 -5.646 1.00 85.88 182 LEU A N 1
ATOM 1479 C CA . LEU A 1 182 ? 11.083 9.630 -4.515 1.00 85.88 182 LEU A CA 1
ATOM 1480 C C . LEU A 1 182 ? 12.420 8.999 -4.945 1.00 85.88 182 LEU A C 1
ATOM 1482 O O . LEU A 1 182 ? 13.314 8.832 -4.122 1.00 85.88 182 LEU A O 1
ATOM 1486 N N . GLY A 1 183 ? 12.588 8.683 -6.231 1.00 89.94 183 GLY A N 1
ATOM 1487 C CA . GLY A 1 183 ? 13.829 8.144 -6.782 1.00 89.94 183 GLY A CA 1
ATOM 1488 C C . GLY A 1 183 ? 14.071 6.669 -6.461 1.00 89.94 183 GLY A C 1
ATOM 1489 O O . GLY A 1 183 ? 13.140 5.900 -6.207 1.00 89.94 183 GLY A O 1
ATOM 1490 N N . ASP A 1 184 ? 15.344 6.267 -6.523 1.00 91.69 184 ASP A N 1
ATOM 1491 C CA . ASP A 1 184 ? 15.763 4.858 -6.493 1.00 91.69 184 ASP A CA 1
ATOM 1492 C C . ASP A 1 184 ? 15.438 4.140 -5.174 1.00 91.69 184 ASP A C 1
ATOM 1494 O O . ASP A 1 184 ? 15.177 2.936 -5.206 1.00 91.69 184 ASP A O 1
ATOM 1498 N N . TYR A 1 185 ? 15.317 4.876 -4.063 1.00 89.44 185 TYR A N 1
ATOM 1499 C CA . TYR A 1 185 ? 14.936 4.332 -2.754 1.00 89.44 185 TYR A CA 1
ATOM 1500 C C . TYR A 1 185 ? 13.649 3.494 -2.805 1.00 89.44 185 TYR A C 1
ATOM 1502 O O . TYR A 1 185 ? 13.558 2.457 -2.157 1.00 89.44 185 TYR A O 1
ATOM 1510 N N . VAL A 1 186 ? 12.662 3.887 -3.618 1.00 90.06 186 VAL A N 1
ATOM 1511 C CA . VAL A 1 186 ? 11.397 3.139 -3.752 1.00 90.06 186 VAL A CA 1
ATOM 1512 C C . VAL A 1 186 ? 11.646 1.726 -4.289 1.00 90.06 186 VAL A C 1
ATOM 1514 O O . VAL A 1 186 ? 10.998 0.763 -3.880 1.00 90.06 186 VAL A O 1
ATOM 1517 N N . ILE A 1 187 ? 12.601 1.589 -5.208 1.00 92.56 187 ILE A N 1
ATOM 1518 C CA . ILE A 1 187 ? 12.949 0.298 -5.797 1.00 92.56 187 ILE A CA 1
ATOM 1519 C C . ILE A 1 187 ? 13.747 -0.535 -4.790 1.00 92.56 187 ILE A C 1
ATOM 1521 O O . ILE A 1 187 ? 13.473 -1.725 -4.657 1.00 92.56 187 ILE A O 1
ATOM 1525 N N . ASP A 1 188 ? 14.664 0.085 -4.042 1.00 91.00 188 ASP A N 1
ATOM 1526 C CA . ASP A 1 188 ? 15.403 -0.576 -2.955 1.00 91.00 188 ASP A CA 1
ATOM 1527 C C . ASP A 1 188 ? 14.445 -1.097 -1.874 1.00 91.00 188 ASP A C 1
ATOM 1529 O O . ASP A 1 188 ? 14.515 -2.253 -1.454 1.00 91.00 188 ASP A O 1
ATOM 1533 N N . SER A 1 189 ? 13.468 -0.270 -1.504 1.00 88.25 189 SER A N 1
ATOM 1534 C CA . SER A 1 189 ? 12.393 -0.615 -0.582 1.00 88.25 189 SER A CA 1
ATOM 1535 C C . SER A 1 189 ? 11.570 -1.808 -1.095 1.00 88.25 189 SER A C 1
ATOM 1537 O O . SER A 1 189 ? 11.296 -2.746 -0.341 1.00 88.25 189 SER A O 1
ATOM 1539 N N . ALA A 1 190 ? 11.237 -1.863 -2.389 1.00 89.62 190 ALA A N 1
ATOM 1540 C CA . ALA A 1 190 ? 10.486 -2.975 -2.987 1.00 89.62 190 ALA A CA 1
ATOM 1541 C C . ALA A 1 190 ? 11.242 -4.324 -3.011 1.00 89.62 190 ALA A C 1
ATOM 1543 O O . ALA A 1 190 ? 10.609 -5.376 -3.151 1.00 89.62 190 ALA A O 1
ATOM 1544 N N . VAL A 1 191 ? 12.573 -4.315 -2.882 1.00 93.06 191 VAL A N 1
ATOM 1545 C CA . VAL A 1 191 ? 13.403 -5.530 -2.760 1.00 93.06 191 VAL A CA 1
ATOM 1546 C C . VAL A 1 191 ? 13.395 -6.081 -1.326 1.00 93.06 191 VAL A C 1
ATOM 1548 O O . VAL A 1 191 ? 13.624 -7.275 -1.125 1.00 93.06 191 VAL A O 1
ATOM 1551 N N . SER A 1 192 ? 13.098 -5.239 -0.330 1.00 92.19 192 SER A N 1
ATOM 1552 C CA . SER A 1 192 ? 13.127 -5.602 1.091 1.00 92.19 192 SER A CA 1
ATOM 1553 C C . SER A 1 192 ? 12.206 -6.789 1.423 1.00 92.19 192 SER A C 1
ATOM 1555 O O . SER A 1 192 ? 11.037 -6.786 1.022 1.00 92.19 192 SER A O 1
ATOM 1557 N N . PRO A 1 193 ? 12.683 -7.786 2.196 1.00 92.31 193 PRO A N 1
ATOM 1558 C CA . PRO A 1 193 ? 11.884 -8.948 2.579 1.00 92.31 193 PRO A CA 1
ATOM 1559 C C . PRO A 1 193 ? 10.933 -8.674 3.754 1.00 92.31 193 PRO A C 1
ATOM 1561 O O . PRO A 1 193 ? 10.040 -9.475 3.994 1.00 92.31 193 PRO A O 1
ATOM 1564 N N . ILE A 1 194 ? 11.074 -7.541 4.456 1.00 93.44 194 ILE A N 1
ATOM 1565 C CA . ILE A 1 194 ? 10.431 -7.283 5.759 1.00 93.44 194 ILE A CA 1
ATOM 1566 C C . ILE A 1 194 ? 8.918 -7.551 5.751 1.00 93.44 194 ILE A C 1
ATOM 1568 O O . ILE A 1 194 ? 8.409 -8.181 6.675 1.00 93.44 194 ILE A O 1
ATOM 1572 N N . LEU A 1 195 ? 8.202 -7.093 4.717 1.00 93.44 195 LEU A N 1
ATOM 1573 C CA . LEU A 1 195 ? 6.749 -7.278 4.618 1.00 93.44 195 LEU A CA 1
ATOM 1574 C C . LEU A 1 195 ? 6.369 -8.745 4.383 1.00 93.44 195 LEU A C 1
ATOM 1576 O O . LEU A 1 195 ? 5.441 -9.242 5.017 1.00 93.44 195 LEU A O 1
ATOM 1580 N N . ALA A 1 196 ? 7.108 -9.437 3.514 1.00 92.56 196 ALA A N 1
ATOM 1581 C CA . ALA A 1 196 ? 6.876 -10.846 3.223 1.00 92.56 196 ALA A CA 1
ATOM 1582 C C . ALA A 1 196 ? 7.140 -11.702 4.468 1.00 92.56 196 ALA A C 1
ATOM 1584 O O . ALA A 1 196 ? 6.292 -12.506 4.850 1.00 92.56 196 ALA A O 1
ATOM 1585 N N . ASP A 1 197 ? 8.252 -11.446 5.159 1.00 94.25 197 ASP A N 1
ATOM 1586 C CA . ASP A 1 197 ? 8.606 -12.160 6.382 1.00 94.25 197 ASP A CA 1
ATOM 1587 C C . ASP A 1 197 ? 7.605 -11.881 7.518 1.00 94.25 197 ASP A C 1
ATOM 1589 O O . ASP A 1 197 ? 7.332 -12.753 8.340 1.00 94.25 197 ASP A O 1
ATOM 1593 N N . ALA A 1 198 ? 7.053 -10.663 7.605 1.00 93.69 198 ALA A N 1
ATOM 1594 C CA . ALA A 1 198 ? 6.026 -10.333 8.595 1.00 93.69 198 ALA A CA 1
ATOM 1595 C C . ALA A 1 198 ? 4.732 -11.130 8.361 1.00 93.69 198 ALA A C 1
ATOM 1597 O O . ALA A 1 198 ? 4.106 -11.581 9.324 1.00 93.69 198 ALA A O 1
ATOM 1598 N N . ILE A 1 199 ? 4.351 -11.337 7.096 1.00 93.69 199 ILE A N 1
ATOM 1599 C CA . ILE A 1 199 ? 3.200 -12.173 6.731 1.00 93.69 199 ILE A CA 1
ATOM 1600 C C . ILE A 1 199 ? 3.494 -13.639 7.059 1.00 93.69 199 ILE A C 1
ATOM 1602 O O . ILE A 1 199 ? 2.669 -14.296 7.688 1.00 93.69 199 ILE A O 1
ATOM 1606 N N . GLU A 1 200 ? 4.676 -14.141 6.691 1.00 93.62 200 GLU A N 1
ATOM 1607 C CA . GLU A 1 200 ? 5.083 -15.528 6.955 1.00 93.62 200 GLU A CA 1
ATOM 1608 C C . GLU A 1 200 ? 5.129 -15.844 8.459 1.00 93.62 200 GLU A C 1
ATOM 1610 O O . GLU A 1 200 ? 4.655 -16.893 8.890 1.00 93.62 200 GLU A O 1
ATOM 1615 N N . ARG A 1 201 ? 5.613 -14.904 9.282 1.00 93.69 201 ARG A N 1
ATOM 1616 C CA . ARG A 1 201 ? 5.613 -15.020 10.752 1.00 93.69 201 ARG A CA 1
ATOM 1617 C C . ARG A 1 201 ? 4.235 -14.826 11.396 1.00 93.69 201 ARG A C 1
ATOM 1619 O O . ARG A 1 201 ? 4.111 -14.986 12.608 1.00 93.69 201 ARG A O 1
ATOM 1626 N N . GLY A 1 202 ? 3.214 -14.431 10.634 1.00 92.75 202 GLY A N 1
ATOM 1627 C CA . GLY A 1 202 ? 1.867 -14.157 11.142 1.00 92.75 202 GLY A CA 1
ATOM 1628 C C . GLY A 1 202 ? 1.741 -12.884 11.989 1.00 92.75 202 GLY A C 1
ATOM 1629 O O . GLY A 1 202 ? 0.687 -12.658 12.591 1.00 92.75 202 GLY A O 1
ATOM 1630 N N . THR A 1 203 ? 2.781 -12.040 12.037 1.00 92.88 203 THR A N 1
ATOM 1631 C CA . THR A 1 203 ? 2.717 -10.713 12.674 1.00 92.88 203 THR A CA 1
ATOM 1632 C C . THR A 1 203 ? 2.011 -9.698 11.778 1.00 92.88 203 THR A C 1
ATOM 1634 O O . THR A 1 203 ? 1.494 -8.701 12.275 1.00 92.88 203 THR A O 1
ATOM 1637 N N . ALA A 1 204 ? 1.931 -9.979 10.477 1.00 94.62 204 ALA A N 1
ATOM 1638 C CA . ALA A 1 204 ? 1.131 -9.242 9.518 1.00 94.62 204 ALA A CA 1
ATOM 1639 C C . ALA A 1 204 ? 0.012 -10.100 8.916 1.00 94.62 204 ALA A C 1
ATOM 1641 O O . ALA A 1 204 ? 0.188 -11.298 8.687 1.00 94.62 204 ALA A O 1
ATOM 1642 N N . ARG A 1 205 ? -1.139 -9.484 8.630 1.00 94.38 205 ARG A N 1
ATOM 1643 C CA . ARG A 1 205 ? -2.304 -10.160 8.039 1.00 94.38 205 ARG A CA 1
ATOM 1644 C C . ARG A 1 205 ? -2.856 -9.405 6.838 1.00 94.38 205 ARG A C 1
ATOM 1646 O O . ARG A 1 205 ? -2.842 -8.176 6.779 1.00 94.38 205 ARG A O 1
ATOM 1653 N N . ILE A 1 206 ? -3.366 -10.169 5.880 1.00 94.38 206 ILE A N 1
ATOM 1654 C CA . ILE A 1 206 ? -4.074 -9.663 4.707 1.00 94.38 206 ILE A CA 1
ATOM 1655 C C . ILE A 1 206 ? -5.503 -10.176 4.794 1.00 94.38 206 ILE A C 1
ATOM 1657 O O . ILE A 1 206 ? -5.732 -11.382 4.857 1.00 94.38 206 ILE A O 1
ATOM 1661 N N . GLU A 1 207 ? -6.459 -9.258 4.771 1.00 93.69 207 GLU A N 1
ATOM 1662 C CA . GLU A 1 207 ? -7.877 -9.573 4.873 1.00 93.69 207 GLU A CA 1
ATOM 1663 C C . GLU A 1 207 ? -8.648 -8.951 3.712 1.00 93.69 207 GLU A C 1
ATOM 1665 O O . GLU A 1 207 ? -8.297 -7.902 3.168 1.00 93.69 207 GLU A O 1
ATOM 1670 N N . CYS A 1 208 ? -9.714 -9.631 3.313 1.00 92.44 208 CYS A N 1
ATOM 1671 C CA . CYS A 1 208 ? -10.548 -9.234 2.196 1.00 92.44 208 CYS A CA 1
ATOM 1672 C C . CYS A 1 208 ? -11.998 -9.536 2.560 1.00 92.44 208 CYS A C 1
ATOM 1674 O O . CYS A 1 208 ? -12.454 -10.681 2.469 1.00 92.44 208 CYS A O 1
ATOM 1676 N N . GLU A 1 209 ? -12.672 -8.502 3.047 1.00 91.00 209 GLU A N 1
ATOM 1677 C CA . GLU A 1 209 ? -13.992 -8.567 3.656 1.00 91.00 209 GLU A CA 1
ATOM 1678 C C . GLU A 1 209 ? -15.032 -8.022 2.681 1.00 91.00 209 GLU A C 1
ATOM 1680 O O . GLU A 1 209 ? -14.851 -6.959 2.086 1.00 91.00 209 GLU A O 1
ATOM 1685 N N . VAL A 1 210 ? -16.121 -8.763 2.496 1.00 88.12 210 VAL A N 1
ATOM 1686 C CA . VAL A 1 210 ? -17.239 -8.330 1.659 1.00 88.12 210 VAL A CA 1
ATOM 1687 C C . VAL A 1 210 ? -18.249 -7.657 2.573 1.00 88.12 210 VAL A C 1
ATOM 1689 O O . VAL A 1 210 ? -18.787 -8.299 3.470 1.00 88.12 210 VAL A O 1
ATOM 1692 N N . LEU A 1 211 ? -18.499 -6.371 2.346 1.00 85.88 211 LEU A N 1
ATOM 1693 C CA . LEU A 1 211 ? -19.431 -5.588 3.148 1.00 85.88 211 LEU A CA 1
ATOM 1694 C C . LEU A 1 211 ? -20.841 -6.167 3.025 1.00 85.88 211 LEU A C 1
ATOM 1696 O O . LEU A 1 211 ? -21.291 -6.467 1.921 1.00 85.88 211 LEU A O 1
ATOM 1700 N N . ALA A 1 212 ? -21.555 -6.273 4.144 1.00 76.62 212 ALA A N 1
ATOM 1701 C CA . ALA A 1 212 ? -22.890 -6.868 4.174 1.00 76.62 212 ALA A CA 1
ATOM 1702 C C . ALA A 1 212 ? -23.942 -6.036 3.415 1.00 76.62 212 ALA A C 1
ATOM 1704 O O . ALA A 1 212 ? -24.873 -6.589 2.827 1.00 76.62 212 ALA A O 1
ATOM 1705 N N . HIS A 1 213 ? -23.799 -4.706 3.399 1.00 73.88 213 HIS A N 1
ATOM 1706 C CA . HIS A 1 213 ? -24.837 -3.805 2.901 1.00 73.88 213 HIS A CA 1
ATOM 1707 C C . HIS A 1 213 ? -24.525 -3.236 1.501 1.00 73.88 213 HIS A C 1
ATOM 1709 O O . HIS A 1 213 ? -23.465 -2.641 1.272 1.00 73.88 213 HIS A O 1
ATOM 1715 N N . PRO A 1 214 ? -25.450 -3.367 0.529 1.00 63.53 214 PRO A N 1
ATOM 1716 C CA . PRO A 1 214 ? -25.298 -2.783 -0.797 1.00 63.53 214 PRO A CA 1
ATOM 1717 C C . PRO A 1 214 ? -25.658 -1.286 -0.784 1.00 63.53 214 PRO A C 1
ATOM 1719 O O . PRO A 1 214 ? -26.808 -0.901 -0.975 1.00 63.53 214 PRO A O 1
ATOM 1722 N N . TYR A 1 215 ? -24.663 -0.409 -0.643 1.00 64.62 215 TYR A N 1
ATOM 1723 C CA . TYR A 1 215 ? -24.847 1.058 -0.702 1.00 64.62 215 TYR A CA 1
ATOM 1724 C C . TYR A 1 215 ? -25.014 1.634 -2.116 1.00 64.62 215 TYR A C 1
ATOM 1726 O O . TYR A 1 215 ? -24.739 2.810 -2.351 1.00 64.62 215 TYR A O 1
ATOM 1734 N N . LEU A 1 216 ? -25.458 0.824 -3.081 1.00 59.06 216 LEU A N 1
ATOM 1735 C CA . LEU A 1 216 ? -25.645 1.252 -4.475 1.00 59.06 216 LEU A CA 1
ATOM 1736 C C . LEU A 1 216 ? -26.653 2.404 -4.606 1.00 59.06 216 LEU A C 1
ATOM 1738 O O . LEU A 1 216 ? -26.525 3.235 -5.492 1.00 59.06 216 LEU A O 1
ATOM 1742 N N . HIS A 1 217 ? -27.617 2.494 -3.691 1.00 55.50 217 HIS A N 1
ATOM 1743 C CA . HIS A 1 217 ? -28.609 3.568 -3.652 1.00 55.50 217 HIS A CA 1
ATOM 1744 C C . HIS A 1 217 ? -28.059 4.897 -3.098 1.00 55.50 217 HIS A C 1
ATOM 1746 O O . HIS A 1 217 ? -28.713 5.924 -3.239 1.00 55.50 217 HIS A O 1
ATOM 1752 N N . LEU A 1 218 ? -26.863 4.900 -2.492 1.00 55.25 218 LEU A N 1
ATOM 1753 C CA . LEU A 1 218 ? -26.207 6.111 -1.983 1.00 55.25 218 LEU A CA 1
ATOM 1754 C C . LEU A 1 218 ? -25.089 6.621 -2.900 1.00 55.25 218 LEU A C 1
ATOM 1756 O O . LEU A 1 218 ? -24.570 7.708 -2.662 1.00 55.25 218 LEU A O 1
ATOM 1760 N N . SER A 1 219 ? -24.708 5.891 -3.958 1.00 50.69 219 SER A N 1
ATOM 1761 C CA . SER A 1 219 ? -23.655 6.355 -4.877 1.00 50.69 219 SER A CA 1
ATOM 1762 C C . SER A 1 219 ? -24.051 7.618 -5.646 1.00 50.69 219 SER A C 1
ATOM 1764 O O . SER A 1 219 ? -23.181 8.383 -6.045 1.00 50.69 219 SER A O 1
ATOM 1766 N N . THR A 1 220 ? -25.351 7.858 -5.829 1.00 48.66 220 THR A N 1
ATOM 1767 C CA . THR A 1 220 ? -25.907 9.078 -6.437 1.00 48.66 220 THR A CA 1
ATOM 1768 C C . THR A 1 220 ? -25.886 10.290 -5.502 1.00 48.66 220 THR A C 1
ATOM 1770 O O . THR A 1 220 ? -26.023 11.410 -5.979 1.00 48.66 220 THR A O 1
ATOM 1773 N N . LEU A 1 221 ? -25.682 10.091 -4.194 1.00 48.00 221 LEU A N 1
ATOM 1774 C CA . LEU A 1 221 ? -25.682 11.150 -3.174 1.00 48.00 221 LEU A CA 1
ATOM 1775 C C . LEU A 1 221 ? -24.272 11.611 -2.765 1.00 48.00 221 LEU A C 1
ATOM 1777 O O . LEU A 1 221 ? -24.143 12.579 -2.026 1.00 48.00 221 LEU A O 1
ATOM 1781 N N . VAL A 1 222 ? -23.207 10.951 -3.244 1.00 44.12 222 VAL A N 1
ATOM 1782 C CA . VAL A 1 222 ? -21.799 11.331 -2.980 1.00 44.12 222 VAL A CA 1
ATOM 1783 C C . VAL A 1 222 ? -21.190 12.048 -4.196 1.00 44.12 222 VAL A C 1
ATOM 1785 O O . VAL A 1 222 ? -20.039 11.839 -4.574 1.00 44.12 222 VAL A O 1
ATOM 1788 N N . GLY A 1 223 ? -21.995 12.888 -4.842 1.00 41.31 223 GLY A N 1
ATOM 1789 C CA . GLY A 1 223 ? -21.545 13.963 -5.717 1.00 41.31 223 GLY A CA 1
ATOM 1790 C C . GLY A 1 223 ? -21.892 15.284 -5.038 1.00 41.31 223 GLY A C 1
ATOM 1791 O O . GLY A 1 223 ? -22.981 15.408 -4.496 1.00 41.31 223 GLY A O 1
ATOM 1792 N N . THR A 1 224 ? -20.965 16.240 -5.069 1.00 37.44 224 THR A N 1
ATOM 1793 C CA . THR A 1 224 ? -21.057 17.605 -4.511 1.00 37.44 224 THR A CA 1
ATOM 1794 C C . THR A 1 224 ? -21.022 17.741 -2.983 1.00 37.44 224 THR A C 1
ATOM 1796 O O . THR A 1 224 ? -22.055 17.790 -2.324 1.00 37.44 224 THR A O 1
ATOM 1799 N N . ALA A 1 225 ? -19.804 17.887 -2.450 1.00 31.50 225 ALA A N 1
ATOM 1800 C CA . ALA A 1 225 ? -19.435 18.912 -1.465 1.00 31.50 225 ALA A CA 1
ATOM 1801 C C . ALA A 1 225 ? -17.915 19.136 -1.517 1.00 31.50 225 ALA A C 1
ATOM 1803 O O . ALA A 1 225 ? -17.171 18.128 -1.452 1.00 31.50 225 ALA A O 1
#

Nearest PDB structures (foldseek):
  2rko-assembly1_A  TM=5.220E-01  e=7.498E+00  Saccharomyces cerevisiae
  6pey-assembly4_A  TM=3.480E-01  e=3.829E+00  Escherichia coli
  1b5t-assembly1_C  TM=2.523E-01  e=2.313E+00  Escherichia coli
  1zrq-assembly3_B-2  TM=1.582E-01  e=2.894E+00  Escherichia coli

Sequence (225 aa):
MMLLDAVLDQPSVPWLATERDKWDHFMRALGTSLTIEWLPQLRFGTPPHVTVRYFPDRQPIGVVEAGEAYTFLCLATKPSTVDLHAFLQRHADLLRTIRRWTVRVLLPPHLFKAREAYLSALHLELGRRLAPAMADVFRWWCRARKAGGQARPAADAERWARASRAFSSPRYRALNHSWCMLGDYVIDSAVSPILADAIERGTARIECEVLAHPYLHLSTLVGTA

Solvent-accessible surface area (backbone atoms only — not comparable to full-atom values): 12802 Å² total; per-residue (Å²): 107,78,70,51,52,67,46,62,76,38,75,90,45,52,66,32,54,49,53,63,51,43,49,58,45,50,55,64,75,43,44,91,76,52,58,78,86,36,47,30,58,48,79,41,78,55,86,90,61,62,49,77,41,59,48,77,64,72,54,42,35,34,41,36,80,95,70,56,31,36,38,43,52,41,77,54,88,60,80,63,56,50,66,55,36,43,52,51,65,36,38,46,54,44,58,58,69,47,77,25,38,32,47,35,35,39,29,42,55,91,43,53,88,33,46,67,58,47,53,51,48,49,44,48,68,47,54,42,53,44,52,69,74,56,43,54,55,48,52,52,50,52,53,56,59,74,56,73,79,65,88,73,55,74,81,51,49,59,57,46,54,53,48,52,61,74,46,63,46,53,59,46,48,33,51,50,55,49,27,76,77,66,38,69,61,53,56,58,57,43,42,47,55,61,49,27,52,30,42,74,70,62,42,26,48,81,45,80,45,69,46,91,64,75,61,71,85,50,64,80,69,77,60,91,134

Secondary structure (DSSP, 8-state):
-HHHHHHHT-TTS-EE-SHHHHHHHHHHHHGGG--GGGS-EEEES-TTS-EEEES-----EEEEGGGTEEEEEEE--SS-SHHHHHHHHHHHHHHHH-SEEEEEEEE-GGGGGGHHHHHHHHIIIII-PPPHHHHHHHHHHHHHHHTTTS---HHHHHHHHHHHHHT-SHHHHHHHHHHHHH-THHHHHHH--HHHHHHHTTSEEEEEEE-SS-GGGGTTTSS--

pLDDT: mean 86.15, std 11.37, range [31.5, 95.94]

Organism: Luteitalea pratensis (NCBI:txid1855912)

Foldseek 3Di:
DLLVVVCVVCVVWDKQQDQVSVVVLCCVLCPPLDDPQLFQWDWDDDPPDIDIDGCPPRRIKTAPPPRQEIEAEDEDPDLDCLVVLLVCLSNLSVLLSHQAYEYEYEAEPVSPVSQVVNVVSCCCQQQDADAPVNLVLLLVLLVCVVVPPDDDPPVCVVSNVVNCVVQVDSNNVSLSVVCVPPNSVSSVSSNDCSRNVCVVVVSYYYHYHYRPDRCVVCVVVPPDD